Protein AF-A0A7S3D4X1-F1 (afdb_monomer)

Organism: NCBI:txid652834

Radius of gyration: 29.2 Å; Cα contacts (8 Å, |Δi|>4): 156; chains: 1; bounding box: 104×73×70 Å

Structure (mmCIF, N/CA/C/O backbone):
data_AF-A0A7S3D4X1-F1
#
_entry.id   AF-A0A7S3D4X1-F1
#
loop_
_atom_site.group_PDB
_atom_site.id
_atom_site.type_symbol
_atom_site.label_atom_id
_atom_site.label_alt_id
_atom_site.label_comp_id
_atom_site.label_asym_id
_atom_site.label_entity_id
_atom_site.label_seq_id
_atom_site.pdbx_PDB_ins_code
_atom_site.Cartn_x
_atom_site.Cartn_y
_atom_site.Cartn_z
_atom_site.occupancy
_atom_site.B_iso_or_equiv
_atom_site.auth_seq_id
_atom_site.auth_comp_id
_atom_site.auth_asym_id
_atom_site.auth_atom_id
_atom_site.pdbx_PDB_model_num
ATOM 1 N N . MET A 1 1 ? 52.107 -29.667 -17.588 1.00 44.66 1 MET A N 1
A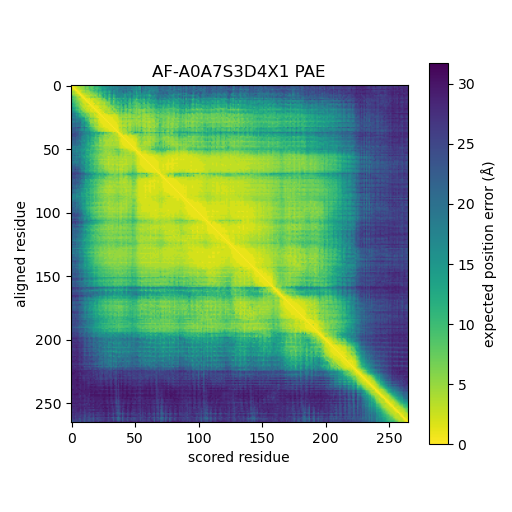TOM 2 C CA . MET A 1 1 ? 51.900 -28.621 -18.613 1.00 44.66 1 MET A CA 1
ATOM 3 C C . MET A 1 1 ? 50.813 -27.688 -18.112 1.00 44.66 1 MET A C 1
ATOM 5 O O . MET A 1 1 ? 49.699 -28.155 -17.915 1.00 44.66 1 MET A O 1
ATOM 9 N N . ALA A 1 2 ? 51.143 -26.429 -17.825 1.00 42.00 2 ALA A N 1
ATOM 10 C CA . ALA A 1 2 ? 50.158 -25.425 -17.426 1.00 42.00 2 ALA A CA 1
ATOM 11 C C . ALA A 1 2 ? 49.654 -24.692 -18.677 1.00 42.00 2 ALA A C 1
ATOM 13 O O . ALA A 1 2 ? 50.453 -24.292 -19.518 1.00 42.00 2 ALA A O 1
ATOM 14 N N . SER A 1 3 ? 48.336 -24.556 -18.810 1.00 51.41 3 SER A N 1
ATOM 15 C CA . SER A 1 3 ? 47.706 -23.788 -19.885 1.00 51.41 3 SER A CA 1
ATOM 16 C C . SER A 1 3 ? 47.700 -22.310 -19.496 1.00 51.41 3 SER A C 1
ATOM 18 O O . SER A 1 3 ? 46.958 -21.913 -18.595 1.00 51.41 3 SER A O 1
ATOM 20 N N . GLU A 1 4 ? 48.542 -21.499 -20.137 1.00 51.00 4 GLU A N 1
ATOM 21 C CA . GLU A 1 4 ? 48.568 -20.051 -19.921 1.00 51.00 4 GLU A CA 1
ATOM 22 C C . GLU A 1 4 ? 47.297 -19.406 -20.500 1.00 51.00 4 GLU A C 1
ATOM 24 O O . GLU A 1 4 ? 47.131 -19.236 -21.709 1.00 51.00 4 GLU A O 1
ATOM 29 N N . GLY A 1 5 ? 46.356 -19.067 -19.616 1.00 54.38 5 GLY A N 1
ATOM 30 C CA . GLY A 1 5 ? 45.092 -18.439 -19.989 1.00 54.38 5 GLY A CA 1
ATOM 31 C C . GLY A 1 5 ? 45.296 -17.022 -20.529 1.00 54.38 5 GLY A C 1
ATOM 32 O O . GLY A 1 5 ? 45.669 -16.120 -19.784 1.00 54.38 5 GLY A O 1
ATOM 33 N N . SER A 1 6 ? 45.003 -16.814 -21.817 1.00 49.88 6 SER A N 1
ATOM 34 C CA . SER A 1 6 ? 45.197 -15.527 -22.502 1.00 49.88 6 SER A CA 1
ATOM 35 C C . SER A 1 6 ? 44.475 -14.353 -21.798 1.00 49.88 6 SER A C 1
ATOM 37 O O . SER A 1 6 ? 43.238 -14.361 -21.723 1.00 49.88 6 SER A O 1
ATOM 39 N N . PRO A 1 7 ? 45.194 -13.302 -21.341 1.00 58.69 7 PRO A N 1
ATOM 40 C CA . PRO A 1 7 ? 44.606 -12.183 -20.589 1.00 58.69 7 PRO A CA 1
ATOM 41 C C . PRO A 1 7 ? 43.560 -11.355 -21.354 1.00 58.69 7 PRO A C 1
ATOM 43 O O . PRO A 1 7 ? 42.731 -10.670 -20.750 1.00 58.69 7 PRO A O 1
ATOM 46 N N . THR A 1 8 ? 43.572 -11.404 -22.688 1.00 55.16 8 THR A N 1
ATOM 47 C CA . THR A 1 8 ? 42.777 -10.519 -23.559 1.00 55.16 8 THR A CA 1
ATOM 48 C C . THR A 1 8 ? 41.267 -10.739 -23.447 1.00 55.16 8 THR A C 1
ATOM 50 O O . THR A 1 8 ? 40.499 -9.787 -23.600 1.00 55.16 8 THR A O 1
ATOM 53 N N . ARG A 1 9 ? 40.813 -11.951 -23.088 1.00 55.06 9 ARG A N 1
ATOM 54 C CA . ARG A 1 9 ? 39.385 -12.231 -22.832 1.00 55.06 9 ARG A CA 1
ATOM 55 C C . ARG A 1 9 ? 38.831 -11.488 -21.608 1.00 55.06 9 ARG A C 1
ATOM 57 O O . ARG A 1 9 ? 37.626 -11.255 -21.548 1.00 55.06 9 ARG A O 1
ATOM 64 N N . SER A 1 10 ? 39.684 -11.076 -20.666 1.00 62.88 10 SER A N 1
ATOM 65 C CA . SER A 1 10 ? 39.262 -10.322 -19.478 1.00 62.88 10 SER A CA 1
ATOM 66 C C . SER A 1 10 ? 38.792 -8.905 -19.837 1.00 62.88 10 SER A C 1
ATOM 68 O O . SER A 1 10 ? 37.706 -8.485 -19.429 1.00 62.88 10 SER A O 1
ATOM 70 N N . LEU A 1 11 ? 39.554 -8.195 -20.678 1.00 54.25 11 LEU A N 1
ATOM 71 C CA . LEU A 1 11 ? 39.340 -6.772 -20.981 1.00 54.25 11 LEU A CA 1
ATOM 72 C C . LEU A 1 11 ? 38.075 -6.499 -21.811 1.00 54.25 11 LEU A C 1
ATOM 74 O O . LEU A 1 11 ? 37.355 -5.540 -21.544 1.00 54.25 11 LEU A O 1
ATOM 78 N N . PHE A 1 12 ? 37.727 -7.369 -22.764 1.00 54.94 12 PHE A N 1
ATOM 79 C CA . PHE A 1 12 ? 36.456 -7.229 -23.492 1.00 54.94 12 PHE A CA 1
ATOM 80 C C . PHE A 1 12 ? 35.235 -7.368 -22.566 1.00 54.94 12 PHE A C 1
ATOM 82 O O . PHE A 1 12 ? 34.222 -6.694 -22.768 1.00 54.94 12 PHE A O 1
ATOM 89 N N . SER A 1 13 ? 35.345 -8.183 -21.508 1.00 68.00 13 SER A N 1
ATOM 90 C CA . SER A 1 13 ? 34.275 -8.348 -20.518 1.00 68.00 13 SER A CA 1
ATOM 91 C C . SER A 1 13 ? 34.085 -7.114 -19.628 1.00 68.00 13 SER A C 1
ATOM 93 O O . SER A 1 13 ? 32.958 -6.836 -19.217 1.00 68.00 13 SER A O 1
ATOM 95 N N . THR A 1 14 ? 35.148 -6.353 -19.341 1.00 66.50 14 THR A N 1
ATOM 96 C CA . THR A 1 14 ? 35.072 -5.140 -18.511 1.00 66.50 14 THR A CA 1
ATOM 97 C C . THR A 1 14 ? 34.603 -3.929 -19.312 1.00 66.50 14 THR A C 1
ATOM 99 O O . THR A 1 14 ? 33.734 -3.205 -18.829 1.00 66.50 14 THR A O 1
ATOM 102 N N . VAL A 1 15 ? 35.059 -3.756 -20.559 1.00 59.59 15 VAL A N 1
ATOM 103 C CA . VAL A 1 15 ? 34.575 -2.681 -21.449 1.00 59.59 15 VAL A CA 1
ATOM 104 C C . VAL A 1 15 ? 33.071 -2.827 -21.719 1.00 59.59 15 VAL A C 1
ATOM 106 O O . VAL A 1 15 ? 32.311 -1.890 -21.490 1.00 59.59 15 VAL A O 1
ATOM 109 N N . SER A 1 16 ? 32.603 -4.036 -22.058 1.00 69.81 16 SER A N 1
ATOM 110 C CA . SER A 1 16 ? 31.165 -4.297 -22.264 1.00 69.81 16 SER A CA 1
ATOM 111 C C . SER A 1 16 ? 30.306 -4.099 -21.005 1.00 69.81 16 SER A C 1
ATOM 113 O O . SER A 1 16 ? 29.111 -3.825 -21.115 1.00 69.81 16 SER A O 1
ATOM 115 N N . LYS A 1 17 ? 30.879 -4.236 -19.800 1.00 69.94 17 LYS A N 1
ATOM 116 C CA . LYS A 1 17 ? 30.192 -3.887 -18.544 1.00 69.94 17 LYS A CA 1
ATOM 117 C C . LYS A 1 17 ? 30.120 -2.371 -18.350 1.00 69.94 17 LYS A C 1
ATOM 119 O O . LYS A 1 17 ? 29.071 -1.874 -17.953 1.00 69.94 17 LYS A O 1
ATOM 124 N N . LEU A 1 18 ? 31.195 -1.644 -18.658 1.00 66.81 18 LEU A N 1
ATOM 125 C CA . LEU A 1 18 ? 31.269 -0.193 -18.483 1.00 66.81 18 LEU A CA 1
ATOM 126 C C . LEU A 1 18 ? 30.268 0.553 -19.378 1.00 66.81 18 LEU A C 1
ATOM 128 O O . LEU A 1 18 ? 29.581 1.454 -18.899 1.00 66.81 18 LEU A O 1
ATOM 132 N N . ASP A 1 19 ? 30.124 0.144 -20.640 1.00 75.00 19 ASP A N 1
ATOM 133 C CA . ASP A 1 19 ? 29.153 0.765 -21.550 1.00 75.00 19 ASP A CA 1
ATOM 134 C C . ASP A 1 19 ? 27.707 0.470 -21.132 1.00 75.00 19 ASP A C 1
ATOM 136 O O . ASP A 1 19 ? 26.850 1.355 -21.195 1.00 75.00 19 ASP A O 1
ATOM 140 N N . ARG A 1 20 ? 27.432 -0.730 -20.598 1.00 75.44 20 ARG A N 1
ATOM 141 C CA . ARG A 1 20 ? 26.123 -1.047 -20.002 1.00 75.44 20 ARG A CA 1
ATOM 142 C C . ARG A 1 20 ? 25.830 -0.159 -18.793 1.00 75.44 20 ARG A C 1
ATOM 144 O O . ARG A 1 20 ? 24.742 0.395 -18.729 1.00 75.44 20 ARG A O 1
ATOM 151 N N . LEU A 1 21 ? 26.794 0.034 -17.890 1.00 74.19 21 LEU A N 1
ATOM 152 C CA . LEU A 1 21 ? 26.633 0.891 -16.707 1.00 74.19 21 LEU A CA 1
ATOM 153 C C . LEU A 1 21 ? 26.340 2.352 -17.081 1.00 74.19 21 LEU A C 1
ATOM 155 O O . LEU A 1 21 ? 25.343 2.899 -16.616 1.00 74.19 21 LEU A O 1
ATOM 159 N N . LYS A 1 22 ? 27.131 2.950 -17.983 1.00 79.44 22 LYS A N 1
ATOM 160 C CA . LYS A 1 22 ? 26.886 4.314 -18.495 1.00 79.44 22 LYS A CA 1
ATOM 161 C C . LYS A 1 22 ? 25.506 4.454 -19.143 1.00 79.44 22 LYS A C 1
ATOM 163 O O . LYS A 1 22 ? 24.852 5.486 -18.998 1.00 79.44 22 LYS A O 1
ATOM 168 N N . THR A 1 23 ? 25.056 3.417 -19.850 1.00 78.00 23 THR A N 1
ATOM 169 C CA . THR A 1 23 ? 23.721 3.393 -20.463 1.00 78.00 23 THR A CA 1
ATOM 170 C C . THR A 1 23 ? 22.623 3.358 -19.395 1.00 78.00 23 THR A C 1
ATOM 172 O O . THR A 1 23 ? 21.694 4.160 -19.459 1.00 78.00 23 THR A O 1
ATOM 175 N N . THR A 1 24 ? 22.755 2.501 -18.375 1.00 75.06 24 THR A N 1
ATOM 176 C CA . THR A 1 24 ? 21.808 2.412 -17.249 1.00 75.06 24 THR A CA 1
ATOM 177 C C . THR A 1 24 ? 21.728 3.720 -16.463 1.00 75.06 24 THR A C 1
ATOM 179 O O . THR A 1 24 ? 20.635 4.174 -16.142 1.00 75.06 24 THR A O 1
ATOM 182 N N . GLU A 1 25 ? 22.864 4.362 -16.184 1.00 80.00 25 GLU A N 1
ATOM 183 C CA . GLU A 1 25 ? 22.919 5.627 -15.446 1.00 80.00 25 GLU A CA 1
ATOM 184 C C . GLU A 1 25 ? 22.245 6.770 -16.218 1.00 80.00 25 GLU A C 1
ATOM 186 O O . GLU A 1 25 ? 21.385 7.464 -15.671 1.00 80.00 25 GLU A O 1
ATOM 191 N N . LYS A 1 26 ? 22.543 6.903 -17.520 1.00 79.81 26 LYS A N 1
ATOM 192 C CA . LYS A 1 26 ? 21.871 7.869 -18.402 1.00 79.81 26 LYS A CA 1
ATOM 193 C C . LYS A 1 26 ? 20.356 7.647 -18.446 1.00 79.81 26 LYS A C 1
ATOM 195 O O . LYS A 1 26 ? 19.603 8.615 -18.488 1.00 79.81 26 LYS A O 1
ATOM 200 N N . VAL A 1 27 ? 19.904 6.395 -18.421 1.00 73.62 27 VAL A N 1
ATOM 201 C CA . VAL A 1 27 ? 18.473 6.061 -18.442 1.00 73.62 27 VAL A CA 1
ATOM 202 C C . VAL A 1 27 ? 17.808 6.305 -17.096 1.00 73.62 27 VAL A C 1
ATOM 204 O O . VAL A 1 27 ? 16.734 6.892 -17.082 1.00 73.62 27 VAL A O 1
ATOM 207 N N . ASN A 1 28 ? 18.449 5.992 -15.970 1.00 74.50 28 ASN A N 1
ATOM 208 C CA . ASN A 1 28 ? 17.951 6.395 -14.653 1.00 74.50 28 ASN A CA 1
ATOM 209 C C . ASN A 1 28 ? 17.806 7.927 -14.548 1.00 74.50 28 ASN A C 1
ATOM 211 O O . ASN A 1 28 ? 16.821 8.411 -13.998 1.00 74.50 28 ASN A O 1
ATOM 215 N N . GLU A 1 29 ? 18.728 8.695 -15.131 1.00 81.31 29 GLU A N 1
ATOM 216 C CA . GLU A 1 29 ? 18.650 10.160 -15.188 1.00 81.31 29 GLU A CA 1
ATOM 217 C C . GLU A 1 29 ? 17.537 10.676 -16.124 1.00 81.31 29 GLU A C 1
ATOM 219 O O . GLU A 1 29 ? 16.791 11.585 -15.756 1.00 81.31 29 GLU A O 1
ATOM 224 N N . THR A 1 30 ? 17.360 10.079 -17.307 1.00 78.19 30 THR A N 1
ATOM 225 C CA . THR A 1 30 ? 16.211 10.370 -18.185 1.00 78.19 30 THR A CA 1
ATOM 226 C C . THR A 1 30 ? 14.886 10.046 -17.488 1.00 78.19 30 THR A C 1
ATOM 228 O O . THR A 1 30 ? 13.958 10.854 -17.520 1.00 78.19 30 THR A O 1
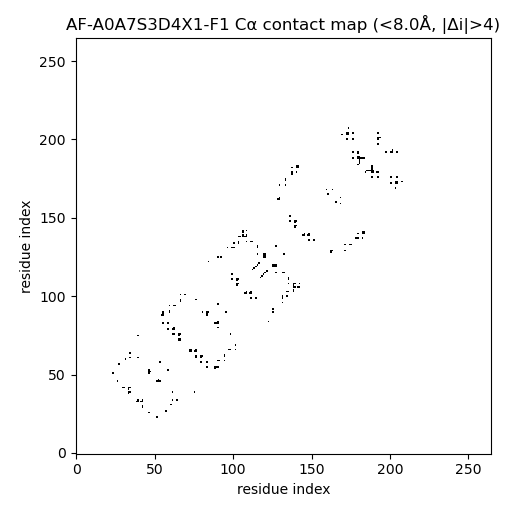ATOM 231 N N . LEU A 1 31 ? 14.805 8.910 -16.789 1.00 74.94 31 LEU A N 1
ATOM 232 C CA . LEU A 1 31 ? 13.619 8.504 -16.040 1.00 74.94 31 LEU A CA 1
ATOM 233 C C . LEU A 1 31 ? 13.313 9.468 -14.886 1.00 74.94 31 LEU A C 1
ATOM 235 O O . LEU A 1 31 ? 12.149 9.820 -14.729 1.00 74.94 31 LEU A O 1
ATOM 239 N N . ARG A 1 32 ? 14.312 9.984 -14.148 1.00 75.62 32 ARG A N 1
ATOM 240 C CA . ARG A 1 32 ? 14.100 11.062 -13.152 1.00 75.62 32 ARG A CA 1
ATOM 241 C C . ARG A 1 32 ? 13.447 12.301 -13.776 1.00 75.62 32 ARG A C 1
ATOM 243 O O . ARG A 1 32 ? 12.433 12.769 -13.273 1.00 75.62 32 ARG A O 1
ATOM 250 N N . LYS A 1 33 ? 13.952 12.778 -14.917 1.00 80.62 33 LYS A N 1
ATOM 251 C CA . LYS A 1 33 ? 13.397 13.957 -15.619 1.00 80.62 33 LYS A CA 1
ATOM 252 C C . LYS A 1 33 ? 11.987 13.716 -16.172 1.00 80.62 33 LYS A C 1
ATOM 254 O O . LYS A 1 33 ? 11.142 14.613 -16.191 1.00 80.62 33 LYS A O 1
ATOM 259 N N . MET A 1 34 ? 11.690 12.491 -16.601 1.00 75.19 34 MET A N 1
ATOM 260 C CA . MET A 1 34 ? 10.342 12.102 -17.047 1.00 75.19 34 MET A CA 1
ATOM 261 C C . MET A 1 34 ? 9.351 11.936 -15.891 1.00 75.19 34 MET A C 1
ATOM 263 O O . MET A 1 34 ? 8.154 12.189 -16.042 1.00 75.19 34 MET A O 1
ATOM 267 N N . VAL A 1 35 ? 9.860 11.530 -14.731 1.00 74.44 35 VAL A N 1
ATOM 268 C CA . VAL A 1 35 ? 9.139 11.489 -13.462 1.00 74.44 35 VAL A CA 1
ATOM 269 C C . VAL A 1 35 ? 8.782 12.903 -12.994 1.00 74.44 35 VAL A C 1
ATOM 271 O O . VAL A 1 35 ? 7.616 13.158 -12.701 1.00 74.44 35 VAL A O 1
ATOM 274 N N . GLU A 1 36 ? 9.736 13.839 -13.013 1.00 75.19 36 GLU A N 1
ATOM 275 C CA . GLU A 1 36 ? 9.512 15.263 -12.704 1.00 75.19 36 GLU A CA 1
ATOM 276 C C . GLU A 1 36 ? 8.451 15.888 -13.625 1.00 75.19 36 GLU A C 1
ATOM 278 O O . GLU A 1 36 ? 7.553 16.593 -13.168 1.00 75.19 36 GLU A O 1
ATOM 283 N N . THR A 1 37 ? 8.478 15.555 -14.919 1.00 77.75 37 THR A N 1
ATOM 284 C CA . THR A 1 37 ? 7.465 15.988 -15.902 1.00 77.75 37 THR A CA 1
ATOM 285 C C . THR A 1 37 ? 6.165 15.167 -15.869 1.00 77.75 37 THR A C 1
ATOM 287 O O . THR A 1 37 ? 5.298 15.330 -16.728 1.00 77.75 37 THR A O 1
ATOM 290 N N . SER A 1 38 ? 5.976 14.306 -14.859 1.00 69.44 38 SER A N 1
ATOM 291 C CA . SER A 1 38 ? 4.756 13.520 -14.612 1.00 69.44 38 SER A CA 1
ATOM 292 C C . SER A 1 38 ? 4.319 12.572 -15.744 1.00 69.44 38 SER A C 1
ATOM 294 O O . SER A 1 38 ? 3.184 12.070 -15.725 1.00 69.44 38 SER A O 1
ATOM 296 N N . ASN A 1 39 ? 5.199 12.264 -16.703 1.00 79.00 39 ASN A N 1
ATOM 297 C CA . ASN A 1 39 ? 4.885 11.491 -17.909 1.00 79.00 39 ASN A CA 1
ATOM 298 C C . ASN A 1 39 ? 5.372 10.028 -17.830 1.00 79.00 39 ASN A C 1
ATOM 300 O O . ASN A 1 39 ? 6.056 9.510 -18.714 1.00 79.00 39 ASN A O 1
ATOM 304 N N . PHE A 1 40 ? 4.995 9.353 -16.740 1.00 74.12 40 PHE A N 1
ATOM 305 C CA . PHE A 1 40 ? 5.393 7.979 -16.400 1.00 74.12 40 PHE A CA 1
ATOM 306 C C . PHE A 1 40 ? 5.160 6.952 -17.526 1.00 74.12 40 PHE A C 1
ATOM 308 O O . PHE A 1 40 ? 6.016 6.107 -17.773 1.00 74.12 40 PHE A O 1
ATOM 315 N N . GLU A 1 41 ? 4.037 7.033 -18.247 1.00 75.06 41 GLU A N 1
ATOM 316 C CA . GLU A 1 41 ? 3.734 6.117 -19.361 1.00 75.06 41 GLU A CA 1
ATOM 317 C C . GLU A 1 41 ? 4.659 6.320 -20.568 1.00 75.06 41 GLU A C 1
ATOM 319 O O . GLU A 1 41 ? 4.949 5.371 -21.297 1.00 75.06 41 GLU A O 1
ATOM 324 N N . SER A 1 42 ? 5.144 7.540 -20.813 1.00 78.44 42 SER A N 1
ATOM 325 C CA . SER A 1 42 ? 6.193 7.756 -21.816 1.00 78.44 42 SER A CA 1
ATOM 326 C C . SER A 1 42 ? 7.555 7.295 -21.307 1.00 78.44 42 SER A C 1
ATOM 328 O O . SER A 1 42 ? 8.282 6.676 -22.072 1.00 78.44 42 SER A O 1
ATOM 330 N N . ALA A 1 43 ? 7.857 7.476 -20.019 1.00 76.00 43 ALA A N 1
ATOM 331 C CA . ALA A 1 43 ? 9.091 6.991 -19.393 1.00 76.00 43 ALA A CA 1
ATOM 332 C C . ALA A 1 43 ? 9.260 5.465 -19.533 1.00 76.00 43 ALA A C 1
ATOM 334 O O . ALA A 1 43 ? 10.290 4.965 -19.983 1.00 76.00 43 ALA A O 1
ATOM 335 N N . ILE A 1 44 ? 8.193 4.723 -19.226 1.00 75.81 44 ILE A N 1
ATOM 336 C CA . ILE A 1 44 ? 8.107 3.267 -19.389 1.00 75.81 44 ILE A CA 1
ATOM 337 C C . ILE A 1 44 ? 8.230 2.861 -2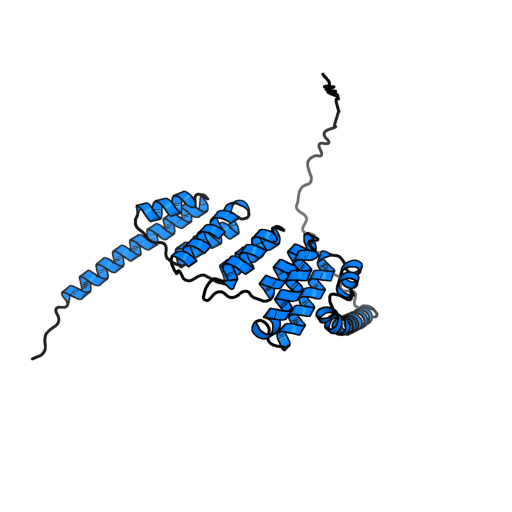0.866 1.00 75.81 44 ILE A C 1
ATOM 339 O O . ILE A 1 44 ? 8.948 1.913 -21.189 1.00 75.81 44 ILE A O 1
ATOM 343 N N . ARG A 1 45 ? 7.537 3.562 -21.775 1.00 79.38 45 ARG A N 1
ATOM 344 C CA . ARG A 1 45 ? 7.600 3.270 -23.217 1.00 79.38 45 ARG A CA 1
ATOM 345 C C . ARG A 1 45 ? 8.978 3.558 -23.806 1.00 79.38 45 ARG A C 1
ATOM 347 O O . ARG A 1 45 ? 9.442 2.777 -24.628 1.00 79.38 45 ARG A O 1
ATOM 354 N N . GLU A 1 46 ? 9.654 4.613 -23.369 1.00 76.56 46 GLU A N 1
ATOM 355 C CA . GLU A 1 46 ? 10.994 4.953 -23.844 1.00 76.56 46 GLU A CA 1
ATOM 356 C C . GLU A 1 46 ? 12.048 3.961 -23.334 1.00 76.56 46 GLU A C 1
ATOM 358 O O . GLU A 1 46 ? 12.857 3.483 -24.129 1.00 76.56 46 GLU A O 1
ATOM 363 N N . ALA A 1 47 ? 11.970 3.528 -22.069 1.00 74.50 47 ALA A N 1
ATOM 364 C CA . ALA A 1 47 ? 12.797 2.428 -21.561 1.00 74.50 47 ALA A CA 1
ATOM 365 C C . ALA A 1 47 ? 12.607 1.133 -22.382 1.00 74.50 47 ALA A C 1
ATOM 367 O O . ALA A 1 47 ? 13.585 0.473 -22.747 1.00 74.50 47 ALA A O 1
ATOM 368 N N . ALA A 1 48 ? 11.361 0.812 -22.758 1.00 78.69 48 ALA A N 1
ATOM 369 C CA . ALA A 1 48 ? 11.054 -0.323 -23.629 1.00 78.69 48 ALA A CA 1
ATOM 370 C C . ALA A 1 48 ? 11.616 -0.155 -25.058 1.00 78.69 48 ALA A C 1
ATOM 372 O O . ALA A 1 48 ? 12.179 -1.106 -25.602 1.00 78.69 48 ALA A O 1
ATOM 373 N N . ILE A 1 49 ? 11.535 1.045 -25.650 1.00 77.00 49 ILE A N 1
ATOM 374 C CA . ILE A 1 49 ? 12.141 1.371 -26.959 1.00 77.00 49 ILE A CA 1
ATOM 375 C C . ILE A 1 49 ? 13.666 1.205 -26.910 1.00 77.00 49 ILE A C 1
ATOM 377 O O . ILE A 1 49 ? 14.251 0.609 -27.815 1.00 77.00 49 ILE A O 1
ATOM 381 N N . MET A 1 50 ? 14.308 1.652 -25.828 1.00 73.00 50 MET A N 1
ATOM 382 C CA . MET A 1 50 ? 15.747 1.479 -25.597 1.00 73.00 50 MET A CA 1
ATOM 383 C C . MET A 1 50 ? 16.148 0.026 -25.274 1.00 73.00 50 MET A C 1
ATOM 385 O O . MET A 1 50 ? 17.338 -0.260 -25.152 1.00 73.00 50 MET A O 1
ATOM 389 N N . ARG A 1 51 ? 15.183 -0.903 -25.166 1.00 78.25 51 ARG A N 1
ATOM 390 C CA . ARG A 1 51 ? 15.368 -2.309 -24.752 1.00 78.25 51 ARG A CA 1
ATOM 391 C C . ARG A 1 51 ? 16.031 -2.462 -23.379 1.00 78.25 51 ARG A C 1
ATOM 393 O O . ARG A 1 51 ? 16.730 -3.443 -23.127 1.00 78.25 51 ARG A O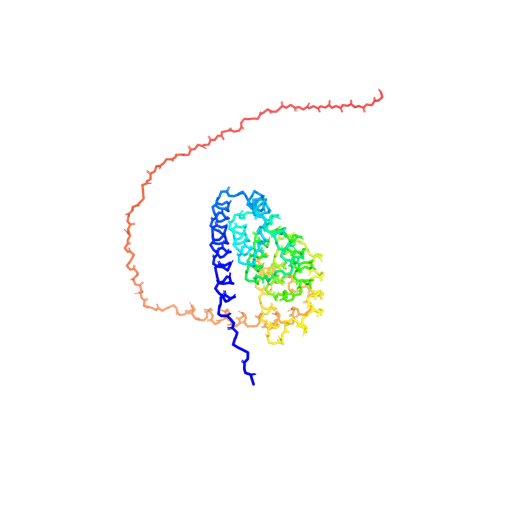 1
ATOM 400 N N . ILE A 1 52 ? 15.807 -1.499 -22.490 1.00 76.69 52 ILE A N 1
ATOM 401 C CA . ILE A 1 52 ? 16.343 -1.512 -21.131 1.00 76.69 52 ILE A CA 1
ATOM 402 C C . ILE A 1 52 ? 15.245 -2.007 -20.206 1.00 76.69 52 ILE A C 1
ATOM 404 O O . ILE A 1 52 ? 14.250 -1.324 -19.977 1.00 76.69 52 ILE A O 1
ATOM 408 N N . THR A 1 53 ? 15.426 -3.213 -19.674 1.00 80.62 53 THR A N 1
ATOM 409 C CA . THR A 1 53 ? 14.532 -3.750 -18.650 1.00 80.62 53 THR A CA 1
ATOM 410 C C . THR A 1 53 ? 14.774 -2.998 -17.337 1.00 80.62 53 THR A C 1
ATOM 412 O O . THR A 1 53 ? 15.908 -3.037 -16.848 1.00 80.62 53 THR A O 1
ATOM 415 N N . PRO A 1 54 ? 13.762 -2.341 -16.739 1.00 82.81 54 PRO A N 1
ATOM 416 C CA . PRO A 1 54 ? 13.917 -1.664 -15.453 1.00 82.81 54 PRO A CA 1
ATOM 417 C C . PRO A 1 54 ? 14.427 -2.618 -14.365 1.00 82.81 54 PRO A C 1
ATOM 419 O O . PRO A 1 54 ? 14.034 -3.789 -14.322 1.00 82.81 54 PRO A O 1
ATOM 422 N N . ASN A 1 55 ? 15.310 -2.130 -13.489 1.00 86.38 55 ASN A N 1
ATOM 423 C CA . ASN A 1 55 ? 15.753 -2.865 -12.301 1.00 86.38 55 ASN A CA 1
ATOM 424 C C . ASN A 1 55 ? 14.896 -2.474 -11.073 1.00 86.38 55 ASN A C 1
ATOM 426 O O . ASN A 1 55 ? 13.987 -1.648 -11.180 1.00 86.38 55 ASN A O 1
ATOM 430 N N . GLY A 1 56 ? 15.171 -3.073 -9.908 1.00 88.88 56 GLY A N 1
ATOM 431 C CA . GLY A 1 56 ? 14.455 -2.747 -8.665 1.00 88.88 56 GLY A CA 1
ATOM 432 C C . GLY A 1 56 ? 14.556 -1.264 -8.289 1.00 88.88 56 GLY A C 1
ATOM 433 O O . GLY A 1 56 ? 13.541 -0.640 -8.004 1.00 88.88 56 GLY A O 1
ATOM 434 N N . GLU A 1 57 ? 15.748 -0.667 -8.398 1.00 88.44 57 GLU A N 1
ATOM 435 C CA . GLU A 1 57 ? 15.988 0.757 -8.105 1.00 88.44 57 GLU A CA 1
ATOM 436 C C . GLU A 1 57 ? 15.169 1.686 -9.017 1.00 88.44 57 GLU A C 1
ATOM 438 O O . GLU A 1 57 ? 14.601 2.677 -8.557 1.00 88.44 57 GLU A O 1
ATOM 443 N N . THR A 1 58 ? 15.072 1.363 -10.312 1.00 86.31 58 THR A N 1
ATOM 444 C CA . THR A 1 58 ? 14.248 2.098 -11.275 1.00 86.31 58 THR A CA 1
ATOM 445 C C . THR A 1 58 ? 12.776 2.062 -10.864 1.00 86.31 58 THR A C 1
ATOM 447 O O . THR A 1 58 ? 12.114 3.102 -10.844 1.00 86.31 58 THR A O 1
ATOM 450 N N . TYR A 1 59 ? 12.260 0.882 -10.511 1.00 90.56 59 TYR A N 1
ATOM 451 C CA . TYR A 1 59 ? 10.884 0.725 -10.043 1.00 90.56 59 TYR A CA 1
ATOM 452 C C . TYR A 1 59 ? 10.629 1.473 -8.724 1.00 90.56 59 TYR A C 1
ATOM 454 O O . TYR A 1 59 ? 9.618 2.165 -8.609 1.00 90.56 59 TYR A O 1
ATOM 462 N N . ASP A 1 60 ? 11.561 1.418 -7.772 1.00 91.25 60 ASP A N 1
ATOM 463 C CA . ASP A 1 60 ? 11.501 2.142 -6.498 1.00 91.25 60 ASP A CA 1
ATOM 464 C C . ASP A 1 60 ? 11.448 3.665 -6.677 1.00 91.25 60 ASP A C 1
ATOM 466 O O . ASP A 1 60 ? 10.677 4.346 -5.995 1.00 91.25 60 ASP A O 1
ATOM 470 N N . LEU A 1 61 ? 12.238 4.214 -7.607 1.00 88.25 61 LEU A N 1
ATOM 471 C CA . LEU A 1 61 ? 12.212 5.639 -7.951 1.00 88.25 61 LEU A CA 1
ATOM 472 C C . LEU A 1 61 ? 10.867 6.044 -8.572 1.00 88.25 61 LEU A C 1
ATOM 474 O O . LEU A 1 61 ? 10.285 7.056 -8.172 1.00 88.25 61 LEU A O 1
ATOM 478 N N . LEU A 1 62 ? 10.344 5.239 -9.505 1.00 88.88 62 LEU A N 1
ATOM 479 C CA . LEU A 1 62 ? 9.035 5.470 -10.128 1.00 88.88 62 LEU A CA 1
ATOM 480 C C . LEU A 1 62 ? 7.901 5.400 -9.091 1.00 88.88 62 LEU A C 1
ATOM 482 O O . LEU A 1 62 ? 7.015 6.257 -9.091 1.00 88.88 62 LEU A O 1
ATOM 486 N N . LEU A 1 63 ? 7.944 4.425 -8.177 1.00 91.88 63 LEU A N 1
ATOM 487 C CA . LEU A 1 63 ? 6.975 4.276 -7.091 1.00 91.88 63 LEU A CA 1
ATOM 488 C C . LEU A 1 63 ? 7.032 5.433 -6.101 1.00 91.88 63 LEU A C 1
ATOM 490 O O . LEU A 1 63 ? 5.985 6.007 -5.799 1.00 91.88 63 LEU A O 1
ATOM 494 N N . LYS A 1 64 ? 8.230 5.816 -5.636 1.00 91.50 64 LYS A N 1
ATOM 495 C CA . LYS A 1 64 ? 8.425 6.973 -4.752 1.00 91.50 64 LYS A CA 1
ATOM 496 C C . LYS A 1 64 ? 7.744 8.212 -5.336 1.00 91.50 64 LYS A C 1
ATOM 498 O O . LYS A 1 64 ? 6.951 8.854 -4.654 1.00 91.50 64 LYS A O 1
ATOM 503 N N . ALA A 1 65 ? 7.983 8.507 -6.609 1.00 88.62 65 ALA A N 1
ATOM 504 C CA . ALA A 1 65 ? 7.400 9.688 -7.224 1.00 88.62 65 ALA A CA 1
ATOM 505 C C . ALA A 1 65 ? 5.890 9.573 -7.490 1.00 88.62 65 ALA A C 1
ATOM 507 O O . ALA A 1 65 ? 5.192 10.585 -7.452 1.00 88.62 65 ALA A O 1
ATOM 508 N N . CYS A 1 66 ? 5.346 8.368 -7.699 1.00 88.88 66 CYS A N 1
ATOM 509 C CA . CYS A 1 66 ? 3.892 8.172 -7.726 1.00 88.88 66 CYS A CA 1
ATOM 510 C C . CYS A 1 66 ? 3.247 8.380 -6.338 1.00 88.88 66 CYS A C 1
ATOM 512 O O . CYS A 1 66 ? 2.129 8.888 -6.265 1.00 88.88 66 CYS A O 1
ATOM 514 N N . ILE A 1 67 ? 3.948 8.020 -5.253 1.00 90.38 67 ILE A N 1
ATOM 515 C CA . ILE A 1 67 ? 3.548 8.262 -3.850 1.00 90.38 67 ILE A CA 1
ATOM 516 C C . ILE A 1 67 ? 3.609 9.761 -3.503 1.00 90.38 67 ILE A C 1
ATOM 518 O O . ILE A 1 67 ? 2.775 10.252 -2.740 1.00 90.38 67 ILE A O 1
ATOM 522 N N . GLU A 1 68 ? 4.575 10.493 -4.062 1.00 88.81 68 GLU A N 1
ATOM 523 C CA . GLU A 1 68 ? 4.707 11.951 -3.915 1.00 88.81 68 GLU A CA 1
ATOM 524 C C . GLU A 1 68 ? 3.681 12.709 -4.783 1.00 88.81 68 GLU A C 1
ATOM 526 O O . GLU A 1 68 ? 3.076 13.668 -4.314 1.00 88.81 68 GLU A O 1
ATOM 531 N N . SER A 1 69 ? 3.380 12.217 -5.992 1.00 86.56 69 SER A N 1
ATOM 532 C CA . SER A 1 69 ? 2.373 12.761 -6.935 1.00 86.56 69 SER A CA 1
ATOM 533 C C . SER A 1 69 ? 0.936 12.274 -6.661 1.00 86.56 69 SER A C 1
ATOM 535 O O . SER A 1 69 ? 0.097 12.150 -7.562 1.00 86.56 69 SER A O 1
ATOM 537 N N . PHE A 1 70 ? 0.659 11.912 -5.415 1.00 82.06 70 PHE A N 1
ATOM 538 C CA . PHE A 1 70 ? -0.595 11.319 -4.971 1.00 82.06 70 PHE A CA 1
ATOM 539 C C . PHE A 1 70 ? -1.660 12.408 -4.696 1.00 82.06 70 PHE A C 1
ATOM 541 O O . PHE A 1 70 ? -1.304 13.458 -4.163 1.00 82.06 70 PHE A O 1
ATOM 548 N N . PRO A 1 71 ? -2.959 12.201 -5.013 1.00 85.94 71 PRO A N 1
ATOM 549 C CA . PRO A 1 71 ? -3.602 10.951 -5.446 1.00 85.94 71 PRO A CA 1
ATOM 550 C C . PRO A 1 71 ? -3.556 10.678 -6.959 1.00 85.94 71 PRO A C 1
ATOM 552 O O . PRO A 1 71 ? -3.854 9.562 -7.383 1.00 85.94 71 PRO A O 1
ATOM 555 N N . ALA A 1 72 ? -3.159 11.652 -7.784 1.00 84.00 72 ALA A N 1
ATOM 556 C CA . ALA A 1 72 ? -3.297 11.597 -9.245 1.00 84.00 72 ALA A CA 1
ATOM 557 C C . ALA A 1 72 ? -2.584 10.407 -9.926 1.00 84.00 72 ALA A C 1
ATOM 559 O O . ALA A 1 72 ? -2.974 9.999 -11.020 1.00 84.00 72 ALA A O 1
ATOM 560 N N . LYS A 1 73 ? -1.544 9.839 -9.300 1.00 85.94 73 LYS A N 1
ATOM 561 C CA . LYS A 1 73 ? -0.753 8.714 -9.839 1.00 85.94 73 LYS A CA 1
ATOM 562 C C . LYS A 1 73 ? -0.994 7.368 -9.137 1.00 85.94 73 LYS A C 1
ATOM 564 O O . LYS A 1 73 ? -0.248 6.419 -9.364 1.00 85.94 73 LYS A O 1
ATOM 569 N N . LEU A 1 74 ? -2.055 7.236 -8.338 1.00 85.31 74 LEU A N 1
ATOM 570 C CA . LEU A 1 74 ? -2.331 6.025 -7.552 1.00 85.31 74 LEU A CA 1
ATOM 571 C C . LEU A 1 74 ? -2.500 4.748 -8.399 1.00 85.31 74 LEU A C 1
ATOM 573 O O . LEU A 1 74 ? -1.916 3.710 -8.087 1.00 85.31 74 LEU A O 1
ATOM 577 N N . ALA A 1 75 ? -3.241 4.829 -9.508 1.00 86.12 75 ALA A N 1
ATOM 578 C CA . ALA A 1 75 ? -3.406 3.704 -10.434 1.00 86.12 75 ALA A CA 1
ATOM 579 C C . ALA A 1 75 ? -2.081 3.298 -11.113 1.00 86.12 75 ALA A C 1
ATOM 581 O O . ALA A 1 75 ? -1.847 2.116 -11.361 1.00 86.12 75 ALA A O 1
ATOM 582 N N . VAL A 1 76 ? -1.189 4.266 -11.360 1.00 87.88 76 VAL A N 1
ATOM 583 C CA . VAL A 1 76 ? 0.152 4.018 -11.914 1.00 87.88 76 VAL A CA 1
ATOM 584 C C . VAL A 1 76 ? 1.016 3.287 -10.886 1.00 87.88 76 VAL A C 1
ATOM 586 O O . VAL A 1 76 ? 1.626 2.278 -11.228 1.00 87.88 76 VAL A O 1
ATOM 589 N N . ALA A 1 77 ? 0.999 3.713 -9.617 1.00 90.75 77 ALA A N 1
ATOM 590 C CA . ALA A 1 77 ? 1.714 3.034 -8.533 1.00 90.75 77 ALA A CA 1
ATOM 591 C C . ALA A 1 77 ? 1.280 1.565 -8.369 1.00 90.75 77 ALA A C 1
ATOM 593 O O . ALA A 1 77 ? 2.119 0.675 -8.243 1.00 90.75 77 ALA A O 1
ATOM 594 N N . TRP A 1 78 ? -0.028 1.296 -8.433 1.00 89.56 78 TRP A N 1
ATOM 595 C CA . TRP A 1 78 ? -0.568 -0.067 -8.387 1.00 89.56 78 TRP A CA 1
ATOM 596 C C . TRP A 1 78 ? -0.097 -0.930 -9.568 1.00 89.56 78 TRP A C 1
ATOM 598 O O . TRP A 1 78 ? 0.335 -2.067 -9.378 1.00 89.56 78 TRP A O 1
ATOM 608 N N . ASN A 1 79 ? -0.123 -0.385 -10.788 1.00 89.31 79 ASN A N 1
ATOM 609 C CA . ASN A 1 79 ? 0.340 -1.096 -11.982 1.00 89.31 79 ASN A CA 1
ATOM 610 C C . ASN A 1 79 ? 1.862 -1.339 -11.973 1.00 89.31 79 ASN A C 1
ATOM 612 O O . ASN A 1 79 ? 2.307 -2.391 -12.433 1.00 89.31 79 ASN A O 1
ATOM 616 N N . LEU A 1 80 ? 2.652 -0.409 -11.422 1.00 91.06 80 LEU A N 1
ATOM 617 C CA . LEU A 1 80 ? 4.091 -0.587 -11.202 1.00 91.06 80 LEU A CA 1
ATOM 618 C C . LEU A 1 80 ? 4.367 -1.735 -10.221 1.00 91.06 80 LEU A C 1
ATOM 620 O O . LEU A 1 80 ? 5.139 -2.628 -10.555 1.00 91.06 80 LEU A O 1
ATOM 624 N N . LEU A 1 81 ? 3.690 -1.771 -9.066 1.00 92.38 81 LEU A N 1
ATOM 625 C CA . LEU A 1 81 ? 3.840 -2.867 -8.099 1.00 92.38 81 LEU A CA 1
ATOM 626 C C . LEU A 1 81 ? 3.467 -4.231 -8.690 1.00 92.38 81 LEU A C 1
ATOM 628 O O . LEU A 1 81 ? 4.196 -5.201 -8.492 1.00 92.38 81 LEU A O 1
ATOM 632 N N . ARG A 1 82 ? 2.371 -4.315 -9.457 1.00 91.31 82 ARG A N 1
ATOM 633 C CA . ARG A 1 82 ? 2.009 -5.556 -10.163 1.00 91.31 82 ARG A CA 1
ATOM 634 C C . ARG A 1 82 ? 3.111 -6.006 -11.120 1.00 91.31 82 ARG A C 1
ATOM 636 O O . ARG A 1 82 ? 3.516 -7.160 -11.063 1.00 91.31 82 ARG A O 1
ATOM 643 N N . ARG A 1 83 ? 3.658 -5.087 -11.923 1.00 90.56 83 ARG A N 1
ATOM 644 C CA . ARG A 1 83 ? 4.778 -5.386 -12.828 1.00 90.56 83 ARG A CA 1
ATOM 645 C C . ARG A 1 83 ? 6.036 -5.850 -12.102 1.00 90.56 83 ARG A C 1
ATOM 647 O O . ARG A 1 83 ? 6.687 -6.763 -12.592 1.00 90.56 83 ARG A O 1
ATOM 654 N N . MET A 1 84 ? 6.359 -5.282 -10.939 1.00 92.19 84 MET A N 1
ATOM 655 C CA . MET A 1 84 ? 7.476 -5.769 -10.122 1.00 92.19 84 MET A CA 1
ATOM 656 C C . MET A 1 84 ? 7.279 -7.231 -9.708 1.00 92.19 84 MET A C 1
ATOM 658 O O . MET A 1 84 ? 8.219 -8.012 -9.822 1.00 92.19 84 MET A O 1
ATOM 662 N N . VAL A 1 85 ? 6.068 -7.615 -9.286 1.00 91.31 85 VAL A N 1
ATOM 663 C CA . VAL A 1 85 ? 5.738 -9.014 -8.954 1.00 91.31 85 VAL A CA 1
ATOM 664 C C . VAL A 1 85 ? 5.834 -9.910 -10.191 1.00 91.31 85 VAL A C 1
ATOM 666 O O . VAL A 1 85 ? 6.512 -10.938 -10.144 1.00 91.31 85 VAL A O 1
ATOM 669 N N . ASP A 1 86 ? 5.219 -9.504 -11.306 1.00 91.06 86 ASP A N 1
ATOM 670 C CA . ASP A 1 86 ? 5.205 -10.264 -12.564 1.00 91.06 86 ASP A CA 1
ATOM 671 C C . ASP A 1 86 ? 6.635 -10.491 -13.113 1.00 91.06 86 ASP A C 1
ATOM 673 O O . ASP A 1 86 ? 6.974 -11.586 -13.565 1.00 91.06 86 ASP A O 1
ATOM 677 N N . GLU A 1 87 ? 7.510 -9.483 -13.013 1.00 90.69 87 GLU A N 1
ATOM 678 C CA . GLU A 1 87 ? 8.931 -9.545 -13.392 1.00 90.69 87 GLU A CA 1
ATOM 679 C C . GLU A 1 87 ? 9.854 -10.145 -12.310 1.00 90.69 87 GLU A C 1
ATOM 681 O O . GLU A 1 87 ? 11.069 -10.225 -12.515 1.00 90.69 87 GLU A O 1
ATOM 686 N N . ARG A 1 88 ? 9.311 -10.564 -11.156 1.00 92.31 88 ARG A N 1
ATOM 687 C CA . ARG A 1 88 ? 10.064 -11.068 -9.989 1.00 92.31 88 ARG A CA 1
ATOM 688 C C . ARG A 1 88 ? 11.179 -10.120 -9.525 1.00 92.31 88 ARG A C 1
ATOM 690 O O . ARG A 1 88 ? 12.289 -10.549 -9.204 1.00 92.31 88 ARG A O 1
ATOM 697 N N . ARG A 1 89 ? 10.898 -8.817 -9.520 1.00 92.56 89 ARG A N 1
ATOM 698 C CA . ARG A 1 89 ? 11.784 -7.795 -8.953 1.00 92.56 89 ARG A CA 1
ATOM 699 C C . ARG A 1 89 ? 11.674 -7.794 -7.435 1.00 92.56 89 ARG A C 1
ATOM 701 O O . ARG A 1 89 ? 10.622 -8.094 -6.880 1.00 92.56 89 ARG A O 1
ATOM 708 N N . GLU A 1 90 ? 12.770 -7.439 -6.777 1.00 91.12 90 GLU A N 1
ATOM 709 C CA . GLU A 1 90 ? 12.760 -7.159 -5.345 1.00 91.12 90 GLU A CA 1
ATOM 710 C C . GLU A 1 90 ? 11.875 -5.938 -5.071 1.00 91.12 90 GLU A C 1
ATOM 712 O O . GLU A 1 90 ? 11.930 -4.951 -5.807 1.00 91.12 90 GLU A O 1
ATOM 717 N N . ILE A 1 91 ? 11.027 -6.033 -4.046 1.00 92.75 91 ILE A N 1
ATOM 718 C CA . ILE A 1 91 ? 10.022 -5.023 -3.710 1.00 92.75 91 ILE A CA 1
ATOM 719 C C . ILE A 1 91 ? 10.409 -4.374 -2.389 1.00 92.75 91 ILE A C 1
ATOM 721 O O . ILE A 1 91 ? 10.479 -5.035 -1.353 1.00 92.75 91 ILE A O 1
ATOM 725 N N . ASN A 1 92 ? 10.606 -3.059 -2.415 1.00 93.38 92 ASN A N 1
ATOM 726 C CA . ASN A 1 92 ? 10.927 -2.291 -1.226 1.00 93.38 92 ASN A CA 1
ATOM 727 C C . ASN A 1 92 ? 9.711 -2.185 -0.292 1.00 93.38 92 ASN A C 1
ATOM 729 O O . ASN A 1 92 ? 8.724 -1.499 -0.585 1.00 93.38 92 ASN A O 1
ATOM 733 N N . ARG A 1 93 ? 9.798 -2.871 0.854 1.00 91.56 93 ARG A N 1
ATOM 734 C CA . ARG A 1 93 ? 8.733 -2.940 1.863 1.00 91.56 93 ARG A CA 1
ATOM 735 C C . ARG A 1 93 ? 8.290 -1.556 2.340 1.00 91.56 93 ARG A C 1
ATOM 737 O O . ARG A 1 93 ? 7.090 -1.307 2.420 1.00 91.56 93 ARG A O 1
ATOM 744 N N . ASP A 1 94 ? 9.231 -0.646 2.574 1.00 91.81 94 ASP A N 1
ATOM 745 C CA . ASP A 1 94 ? 8.942 0.695 3.086 1.00 91.81 94 ASP A CA 1
ATOM 746 C C . ASP A 1 94 ? 8.136 1.517 2.069 1.00 91.81 94 ASP A C 1
ATOM 748 O O . ASP A 1 94 ? 7.268 2.305 2.442 1.00 91.81 94 ASP A O 1
ATOM 752 N N . ARG A 1 95 ? 8.380 1.320 0.763 1.00 92.50 95 ARG A N 1
ATOM 753 C CA . ARG A 1 95 ? 7.606 1.965 -0.315 1.00 92.50 95 ARG A CA 1
ATOM 754 C C . ARG A 1 95 ? 6.197 1.398 -0.425 1.00 92.50 95 ARG A C 1
ATOM 756 O O . ARG A 1 95 ? 5.249 2.162 -0.603 1.00 92.50 95 ARG A O 1
ATOM 763 N N . VAL A 1 96 ? 6.057 0.084 -0.278 1.00 93.94 96 VAL A N 1
ATOM 764 C CA . VAL A 1 96 ? 4.759 -0.600 -0.221 1.00 93.94 96 VAL A CA 1
ATOM 765 C C . VAL A 1 96 ? 3.932 -0.109 0.971 1.00 93.94 96 VAL A C 1
ATOM 767 O O . VAL A 1 96 ? 2.760 0.222 0.799 1.00 93.94 96 VAL A O 1
ATOM 770 N N . GLU A 1 97 ? 4.538 0.012 2.154 1.00 92.88 97 GLU A N 1
ATOM 771 C CA . GLU A 1 97 ? 3.869 0.503 3.365 1.00 92.88 97 GLU A CA 1
ATOM 772 C C . GLU A 1 97 ? 3.509 1.997 3.260 1.00 92.88 97 GLU A C 1
ATOM 774 O O . GLU A 1 97 ? 2.378 2.379 3.564 1.00 92.88 97 GLU A O 1
ATOM 779 N N . GLN A 1 98 ? 4.398 2.840 2.719 1.00 93.19 98 GLN A N 1
ATOM 780 C CA . GLN A 1 98 ? 4.092 4.248 2.416 1.00 93.19 98 GLN A CA 1
ATOM 781 C C . GLN A 1 98 ? 2.902 4.392 1.459 1.00 93.19 98 GLN A C 1
ATOM 783 O O . GLN A 1 98 ? 1.999 5.190 1.719 1.00 93.19 98 GLN A O 1
ATOM 788 N N . LEU A 1 99 ? 2.872 3.624 0.364 1.00 93.12 99 LEU A N 1
ATOM 789 C CA . LEU A 1 99 ? 1.763 3.648 -0.589 1.00 93.12 99 LEU A CA 1
ATOM 790 C C . LEU A 1 99 ? 0.458 3.167 0.059 1.00 93.12 99 LEU A C 1
ATOM 792 O O . LEU A 1 99 ? -0.586 3.790 -0.129 1.00 93.12 99 LEU A O 1
ATOM 796 N N . PHE A 1 100 ? 0.517 2.105 0.862 1.00 94.69 100 PHE A N 1
ATOM 797 C CA . PHE A 1 100 ? -0.624 1.614 1.626 1.00 94.69 100 PHE A CA 1
ATOM 798 C C . PHE A 1 100 ? -1.186 2.678 2.587 1.00 94.69 100 PHE A C 1
ATOM 800 O O . PHE A 1 100 ? -2.389 2.945 2.576 1.00 94.69 100 PHE A O 1
ATOM 807 N N . HIS A 1 101 ? -0.335 3.372 3.348 1.00 91.50 101 HIS A N 1
ATOM 808 C CA . HIS A 1 101 ? -0.788 4.471 4.204 1.00 91.50 101 HIS A CA 1
ATOM 809 C C . HIS A 1 101 ? -1.408 5.629 3.404 1.00 91.50 101 HIS A C 1
ATOM 811 O O . HIS A 1 101 ? -2.362 6.244 3.881 1.00 91.50 101 HIS A O 1
ATOM 817 N N . LYS A 1 102 ? -0.945 5.901 2.173 1.00 91.94 102 LYS A N 1
ATOM 818 C CA . LYS A 1 102 ? -1.606 6.865 1.274 1.00 91.94 102 LYS A CA 1
ATOM 819 C C . LYS A 1 102 ? -3.003 6.402 0.846 1.00 91.94 102 LYS A C 1
ATOM 821 O O . LYS A 1 102 ? -3.918 7.220 0.890 1.00 91.94 102 LYS A O 1
ATOM 826 N N . PHE A 1 103 ? -3.200 5.121 0.500 1.00 90.44 103 PHE A N 1
ATOM 827 C CA . PHE A 1 103 ? -4.544 4.570 0.246 1.00 90.44 103 PHE A CA 1
ATOM 828 C C . PHE A 1 103 ? -5.470 4.796 1.453 1.00 90.44 103 PHE A C 1
ATOM 830 O O . PHE A 1 103 ? -6.580 5.305 1.294 1.00 90.44 103 PHE A O 1
ATOM 837 N N . CYS A 1 104 ? -5.007 4.489 2.668 1.00 92.88 104 CYS A N 1
ATOM 838 C CA . CYS A 1 104 ? -5.800 4.716 3.876 1.00 92.88 104 CYS A CA 1
ATOM 839 C C . CYS A 1 104 ? -6.119 6.203 4.105 1.00 92.88 104 CYS A C 1
ATOM 841 O O . CYS A 1 104 ? -7.266 6.555 4.365 1.00 92.88 104 CYS A O 1
ATOM 843 N N . ALA A 1 105 ? -5.144 7.096 3.920 1.00 89.69 105 ALA A N 1
ATOM 844 C CA . ALA A 1 105 ? -5.297 8.536 4.138 1.00 89.69 105 ALA A CA 1
ATOM 845 C C . ALA A 1 105 ? -6.252 9.261 3.159 1.00 89.69 105 ALA A C 1
ATOM 847 O O . ALA A 1 105 ? -6.439 10.470 3.283 1.00 89.69 105 ALA A O 1
ATOM 848 N N . GLN A 1 106 ? -6.841 8.577 2.172 1.00 89.06 106 GLN A N 1
ATOM 849 C CA . GLN A 1 106 ? -7.916 9.129 1.327 1.00 89.06 106 GLN A CA 1
ATOM 850 C C . GLN A 1 106 ? -9.304 8.575 1.647 1.00 89.06 106 GLN A C 1
ATOM 852 O O . GLN A 1 106 ? -10.258 8.971 0.985 1.00 89.06 106 GLN A O 1
ATOM 857 N N . GLY A 1 107 ? -9.435 7.644 2.597 1.00 87.31 107 GLY A N 1
ATOM 858 C CA . GLY A 1 107 ? -10.709 6.958 2.812 1.00 87.31 107 GLY A CA 1
ATOM 859 C C . GLY A 1 107 ? -11.149 6.145 1.588 1.00 87.31 107 GLY A C 1
ATOM 860 O O . GLY A 1 107 ? -12.321 6.158 1.226 1.00 87.31 107 GLY A O 1
ATOM 861 N N . VAL A 1 108 ? -10.204 5.483 0.903 1.00 88.50 108 VAL A N 1
ATOM 862 C CA . VAL A 1 108 ? -10.504 4.522 -0.176 1.00 88.50 108 VAL A CA 1
ATOM 863 C C . VAL A 1 108 ? -10.356 3.088 0.334 1.00 88.50 108 VAL A C 1
ATOM 865 O O . VAL A 1 108 ? -9.549 2.301 -0.165 1.00 88.50 108 VAL A O 1
ATOM 868 N N . GLY A 1 109 ? -11.139 2.739 1.357 1.00 90.38 109 GLY A N 1
ATOM 869 C CA . GLY A 1 109 ? -11.043 1.486 2.108 1.00 90.38 109 GLY A CA 1
ATOM 870 C C . GLY A 1 109 ? -11.102 0.232 1.248 1.00 90.38 109 GLY A C 1
ATOM 871 O O . GLY A 1 109 ? -10.369 -0.710 1.508 1.00 90.38 109 GLY A O 1
ATOM 872 N N . GLU A 1 110 ? -11.876 0.226 0.163 1.00 91.00 110 GLU A N 1
ATOM 873 C CA . GLU A 1 110 ? -11.940 -0.913 -0.769 1.00 91.00 110 GLU A CA 1
ATOM 874 C C . GLU A 1 110 ? -10.672 -1.087 -1.616 1.00 91.00 110 GLU A C 1
ATOM 876 O O . GLU A 1 110 ? -10.322 -2.210 -1.984 1.00 91.00 110 GLU A O 1
ATOM 881 N N . LEU A 1 111 ? -9.951 -0.002 -1.917 1.00 90.06 111 LEU A N 1
ATOM 882 C CA . LEU A 1 111 ? -8.645 -0.092 -2.574 1.00 90.06 111 LEU A CA 1
ATOM 883 C C . LEU A 1 111 ? -7.568 -0.522 -1.575 1.00 90.06 111 LEU A C 1
ATOM 885 O O . LEU A 1 111 ? -6.763 -1.389 -1.903 1.00 90.06 111 LEU A O 1
ATOM 889 N N . ALA A 1 112 ? -7.599 0.005 -0.348 1.00 92.69 112 ALA A N 1
ATOM 890 C CA . ALA A 1 112 ? -6.722 -0.436 0.738 1.00 92.69 112 ALA A CA 1
ATOM 891 C C . ALA A 1 112 ? -6.959 -1.919 1.112 1.00 92.69 112 ALA A C 1
ATOM 893 O O . ALA A 1 112 ? -6.009 -2.660 1.348 1.00 92.69 112 ALA A O 1
ATOM 894 N N . GLU A 1 113 ? -8.208 -2.390 1.082 1.00 92.75 113 GLU A N 1
ATOM 895 C CA . GLU A 1 113 ? -8.584 -3.796 1.263 1.00 92.75 113 GLU A CA 1
ATOM 896 C C . GLU A 1 113 ? -7.978 -4.684 0.179 1.00 92.75 113 GLU A C 1
ATOM 898 O O . GLU A 1 113 ? -7.298 -5.665 0.485 1.00 92.75 113 GLU A O 1
ATOM 903 N N . ARG A 1 114 ? -8.179 -4.326 -1.096 1.00 91.31 114 ARG A N 1
ATOM 904 C CA . ARG A 1 114 ? -7.566 -5.047 -2.219 1.00 91.31 114 ARG A CA 1
ATOM 905 C C . ARG A 1 114 ? -6.042 -5.016 -2.122 1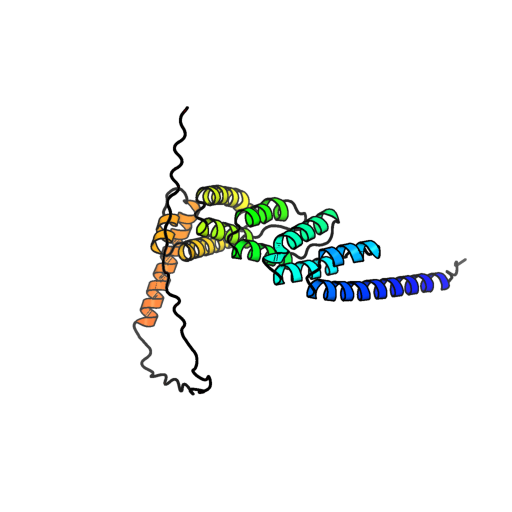.00 91.31 114 ARG A C 1
ATOM 907 O O . ARG A 1 114 ? -5.410 -6.027 -2.402 1.00 91.31 114 ARG A O 1
ATOM 914 N N . PHE A 1 115 ? -5.451 -3.919 -1.657 1.00 91.56 115 PHE A N 1
ATOM 915 C CA . PHE A 1 115 ? -4.013 -3.837 -1.418 1.00 91.56 115 PHE A CA 1
ATOM 916 C C . PHE A 1 115 ? -3.540 -4.866 -0.383 1.00 91.56 115 PHE A C 1
ATOM 918 O O . PHE A 1 115 ? -2.617 -5.630 -0.657 1.00 91.56 115 PHE A O 1
ATOM 925 N N . VAL A 1 116 ? -4.198 -4.963 0.774 1.00 90.38 116 VAL A N 1
ATOM 926 C CA . VAL A 1 116 ? -3.831 -5.958 1.794 1.00 90.38 116 VAL A CA 1
ATOM 927 C C . VAL A 1 116 ? -4.070 -7.384 1.286 1.00 90.38 116 VAL A C 1
ATOM 929 O O . VAL A 1 116 ? -3.139 -8.184 1.236 1.00 90.38 116 VAL A O 1
ATOM 932 N N . PHE A 1 117 ? -5.292 -7.712 0.865 1.00 89.06 117 PHE A N 1
ATOM 933 C CA . PHE A 1 117 ? -5.677 -9.104 0.610 1.00 89.06 117 PHE A CA 1
ATOM 934 C C . PHE A 1 117 ? -5.302 -9.633 -0.779 1.00 89.06 117 PHE A C 1
ATOM 936 O O . PHE A 1 117 ? -5.108 -10.837 -0.925 1.00 89.06 117 PHE A O 1
ATOM 943 N N . GLN A 1 118 ? -5.196 -8.780 -1.805 1.00 88.25 118 GLN A N 1
ATOM 944 C CA . GLN A 1 118 ? -4.786 -9.214 -3.149 1.00 88.25 118 GLN A CA 1
ATOM 945 C C . GLN A 1 118 ? -3.281 -9.063 -3.371 1.00 88.25 118 GLN A C 1
ATOM 947 O O . GLN A 1 118 ? -2.705 -9.921 -4.033 1.00 88.25 118 GLN A O 1
ATOM 952 N N . PHE A 1 119 ? -2.645 -8.022 -2.819 1.00 90.25 119 PHE A N 1
ATOM 953 C CA . PHE A 1 119 ? -1.215 -7.772 -3.018 1.00 90.25 119 PHE A CA 1
ATOM 954 C C . PHE A 1 119 ? -0.356 -8.275 -1.848 1.00 90.25 119 PHE A C 1
ATOM 956 O O . PHE A 1 119 ? 0.417 -9.209 -2.053 1.00 90.25 119 PHE A O 1
ATOM 963 N N . LEU A 1 120 ? -0.502 -7.738 -0.627 1.00 88.88 120 LEU A N 1
ATOM 964 C CA . LEU A 1 120 ? 0.397 -8.086 0.494 1.00 88.88 120 LEU A CA 1
ATOM 965 C C . LEU A 1 120 ? 0.347 -9.571 0.878 1.00 88.88 120 LEU A C 1
ATOM 967 O O . LEU A 1 120 ? 1.379 -10.145 1.194 1.00 88.88 120 LEU A O 1
ATOM 971 N N . VAL A 1 121 ? -0.834 -10.191 0.860 1.00 87.69 121 VAL A N 1
ATOM 972 C CA . VAL A 1 121 ? -1.015 -11.597 1.272 1.00 87.69 121 VAL A CA 1
ATOM 973 C C . VAL A 1 121 ? -0.519 -12.595 0.216 1.00 87.69 121 VAL A C 1
ATOM 975 O O . VAL A 1 121 ? -0.068 -13.679 0.573 1.00 87.69 121 VAL A O 1
ATOM 978 N N . ASN A 1 122 ? -0.576 -12.242 -1.074 1.00 88.25 122 ASN A N 1
ATOM 979 C CA . ASN A 1 122 ? -0.238 -13.161 -2.172 1.00 88.25 122 ASN A CA 1
ATOM 980 C C . ASN A 1 122 ? 1.165 -12.937 -2.761 1.00 88.25 122 ASN A C 1
ATOM 982 O O . ASN A 1 122 ? 1.585 -13.711 -3.620 1.00 88.25 122 ASN A O 1
ATOM 986 N N . THR A 1 123 ? 1.886 -11.893 -2.341 1.00 87.50 123 THR A N 1
ATOM 987 C CA . THR A 1 123 ? 3.221 -11.564 -2.866 1.00 87.50 123 THR A CA 1
ATOM 988 C C . THR A 1 123 ? 4.311 -12.227 -2.015 1.00 87.50 123 THR A C 1
ATOM 990 O O . THR A 1 123 ? 4.475 -11.852 -0.855 1.00 87.50 123 THR A O 1
ATOM 993 N N . PRO A 1 124 ? 5.101 -13.180 -2.549 1.00 85.75 124 PRO A N 1
ATOM 994 C CA . PRO A 1 124 ? 6.156 -13.839 -1.781 1.00 85.75 124 PRO A CA 1
ATOM 995 C C . PRO A 1 124 ? 7.183 -12.844 -1.226 1.00 85.75 124 PRO A C 1
ATOM 997 O O . PRO A 1 124 ? 7.636 -11.950 -1.935 1.00 85.75 124 PRO A O 1
ATOM 1000 N N . GLY A 1 125 ? 7.569 -13.010 0.041 1.00 84.31 125 GLY A N 1
ATOM 1001 C CA . GLY A 1 125 ? 8.541 -12.142 0.722 1.00 84.31 125 GLY A CA 1
ATOM 1002 C C . GLY A 1 125 ? 7.973 -10.820 1.253 1.00 84.31 125 GLY A C 1
ATOM 1003 O O . GLY A 1 125 ? 8.601 -10.195 2.105 1.00 84.31 125 GLY A O 1
ATOM 1004 N N . VAL A 1 126 ? 6.767 -10.425 0.838 1.00 87.69 126 VAL A N 1
ATOM 1005 C CA . VAL A 1 126 ? 6.017 -9.324 1.450 1.00 87.69 126 VAL A CA 1
ATOM 1006 C C . VAL A 1 126 ? 4.992 -9.934 2.406 1.00 87.69 126 VAL A C 1
ATOM 1008 O O . VAL A 1 126 ? 4.296 -10.878 2.055 1.00 87.69 126 VAL A O 1
ATOM 1011 N N . GLN A 1 127 ? 4.910 -9.425 3.636 1.00 86.75 127 GLN A N 1
ATOM 1012 C CA . GLN A 1 127 ? 3.888 -9.838 4.601 1.00 86.75 127 GLN A CA 1
ATOM 1013 C C . GLN A 1 127 ? 3.222 -8.608 5.226 1.00 86.75 127 GLN A C 1
ATOM 1015 O O . GLN A 1 127 ? 3.939 -7.674 5.620 1.00 86.75 127 GLN A O 1
ATOM 1020 N N . PRO A 1 128 ? 1.880 -8.600 5.342 1.00 89.31 128 PRO A N 1
ATOM 1021 C CA . PRO A 1 128 ? 1.153 -7.508 5.970 1.00 89.31 128 PRO A CA 1
ATOM 1022 C C . PRO A 1 128 ? 1.476 -7.431 7.468 1.00 89.31 128 PRO A C 1
ATOM 1024 O O . PRO A 1 128 ? 1.536 -8.441 8.167 1.00 89.31 128 PRO A O 1
ATOM 1027 N N . THR A 1 129 ? 1.681 -6.215 7.963 1.00 87.44 129 THR A N 1
ATOM 1028 C CA . THR A 1 129 ? 1.950 -5.916 9.372 1.00 87.44 129 THR A CA 1
ATOM 1029 C C . THR A 1 129 ? 0.652 -5.677 10.139 1.00 87.44 129 THR A C 1
ATOM 1031 O O . THR A 1 129 ? -0.365 -5.278 9.568 1.00 87.44 129 THR A O 1
ATOM 1034 N N . ALA A 1 130 ? 0.701 -5.809 11.468 1.00 82.81 130 ALA A N 1
ATOM 1035 C CA . ALA A 1 130 ? -0.376 -5.356 12.352 1.00 82.81 130 ALA A CA 1
ATOM 1036 C C . ALA A 1 130 ? -0.774 -3.883 12.089 1.00 82.81 130 ALA A C 1
ATOM 1038 O O . ALA A 1 130 ? -1.955 -3.544 12.150 1.00 82.81 130 ALA A O 1
ATOM 1039 N N . MET A 1 131 ? 0.182 -3.023 11.713 1.00 85.31 131 MET A N 1
ATOM 1040 C CA . MET A 1 131 ? -0.079 -1.626 11.340 1.00 85.31 131 MET A CA 1
ATOM 1041 C C . MET A 1 131 ? -0.840 -1.485 10.018 1.00 85.31 131 MET A C 1
ATOM 1043 O O . MET A 1 131 ? -1.686 -0.591 9.903 1.00 85.31 131 MET A O 1
ATOM 1047 N N . ASN A 1 132 ? -0.615 -2.378 9.044 1.00 90.50 132 ASN A N 1
ATOM 1048 C CA . ASN A 1 132 ? -1.438 -2.406 7.837 1.00 90.50 132 ASN A CA 1
ATOM 1049 C C . ASN A 1 132 ? -2.896 -2.713 8.202 1.00 90.50 132 ASN A C 1
ATOM 1051 O O . ASN A 1 132 ? -3.808 -1.998 7.783 1.00 90.50 132 ASN A O 1
ATOM 1055 N N . PHE A 1 133 ? -3.121 -3.710 9.062 1.00 87.56 133 PHE A N 1
ATOM 1056 C CA . PHE A 1 133 ? -4.478 -4.054 9.472 1.00 87.56 133 PHE A CA 1
ATOM 1057 C C . PHE A 1 133 ? -5.157 -2.946 10.289 1.00 87.56 133 PHE A C 1
ATOM 1059 O O . PHE A 1 133 ? -6.309 -2.607 10.022 1.00 87.56 133 PHE A O 1
ATOM 1066 N N . LEU A 1 134 ? -4.441 -2.327 11.232 1.00 86.38 134 LEU A N 1
ATOM 1067 C CA . LEU A 1 134 ? -4.955 -1.213 12.034 1.00 86.38 134 LEU A CA 1
ATOM 1068 C C . LEU A 1 134 ? -5.391 -0.022 11.164 1.00 86.38 134 LEU A C 1
ATOM 1070 O O . LEU A 1 134 ? -6.458 0.545 11.390 1.00 86.38 134 LEU A O 1
ATOM 1074 N N . SER A 1 135 ? -4.598 0.329 10.149 1.00 90.38 135 SER A N 1
ATOM 1075 C CA . SER A 1 135 ? -4.918 1.448 9.251 1.00 90.38 135 SER A CA 1
ATOM 1076 C C . SER A 1 135 ? -6.126 1.147 8.358 1.00 90.38 135 SER A C 1
ATOM 1078 O O . SER A 1 135 ? -6.916 2.036 8.061 1.00 90.38 135 SER A O 1
ATOM 1080 N N . LEU A 1 136 ? -6.303 -0.105 7.922 1.00 90.94 136 LEU A N 1
ATOM 1081 C CA . LEU A 1 136 ? -7.493 -0.503 7.163 1.00 90.94 136 LEU A CA 1
ATOM 1082 C C . LEU A 1 136 ? -8.750 -0.501 8.053 1.00 90.94 136 LEU A C 1
ATOM 1084 O O . LEU A 1 136 ? -9.819 -0.069 7.623 1.00 90.94 136 LEU A O 1
ATOM 1088 N N . PHE A 1 137 ? -8.613 -0.912 9.316 1.00 88.94 137 PHE A N 1
ATOM 1089 C CA . PHE A 1 137 ? -9.682 -0.829 10.309 1.00 88.94 137 PHE A CA 1
ATOM 1090 C C . PHE A 1 137 ? -10.114 0.622 10.576 1.00 88.94 137 PHE A C 1
ATOM 1092 O O . PHE A 1 137 ? -11.315 0.899 10.579 1.00 88.94 137 PHE A O 1
ATOM 1099 N N . SER A 1 138 ? -9.173 1.558 10.764 1.00 87.56 138 SER A N 1
ATOM 1100 C CA . SER A 1 138 ? -9.513 2.967 11.018 1.00 87.56 138 SER A CA 1
ATOM 1101 C C . SER A 1 138 ? -10.215 3.618 9.821 1.00 87.56 138 SER A C 1
ATOM 1103 O O . SER A 1 138 ? -11.166 4.374 10.020 1.00 87.56 138 SER A O 1
ATOM 1105 N N . VAL A 1 139 ? -9.860 3.241 8.587 1.00 92.06 139 VAL A N 1
ATOM 1106 C CA . VAL A 1 139 ? -10.588 3.656 7.374 1.00 92.06 139 VAL A CA 1
ATOM 1107 C C . VAL A 1 139 ? -12.031 3.159 7.379 1.00 92.06 139 VAL A C 1
ATOM 1109 O O . VAL A 1 139 ? -12.944 3.964 7.223 1.00 92.06 139 VAL A O 1
ATOM 1112 N N . TYR A 1 140 ? -12.281 1.867 7.619 1.00 91.81 140 TYR A N 1
ATOM 1113 C CA . TYR A 1 140 ? -13.661 1.365 7.682 1.00 91.81 140 TYR A CA 1
ATOM 1114 C C . TYR A 1 140 ? -14.488 2.015 8.790 1.00 91.81 140 TYR A C 1
ATOM 1116 O O . TYR A 1 140 ? -15.704 2.151 8.649 1.00 91.81 140 TYR A O 1
ATOM 1124 N N . LEU A 1 141 ? -13.837 2.407 9.885 1.00 87.00 141 LEU A N 1
ATOM 1125 C CA . LEU A 1 141 ? -14.474 3.100 10.993 1.00 87.00 141 LEU A CA 1
ATOM 1126 C C . LEU A 1 141 ? -14.880 4.532 10.617 1.00 87.00 141 LEU A C 1
ATOM 1128 O O . LEU A 1 141 ? -15.978 4.960 10.966 1.00 87.00 141 LEU A O 1
ATOM 1132 N N . GLN A 1 142 ? -14.038 5.240 9.858 1.00 87.25 142 GLN A N 1
ATOM 1133 C CA . GLN A 1 142 ? -14.355 6.550 9.276 1.00 87.25 142 GLN A CA 1
ATOM 1134 C C . GLN A 1 142 ? -15.448 6.450 8.195 1.00 87.25 142 GLN A C 1
ATOM 1136 O O . GLN A 1 142 ? -16.338 7.294 8.144 1.00 87.25 142 GLN A O 1
ATOM 1141 N N . GLU A 1 143 ? -15.432 5.391 7.378 1.00 89.19 143 GLU A N 1
ATOM 1142 C CA . GLU A 1 143 ? -16.462 5.096 6.368 1.00 89.19 143 GLU A CA 1
ATOM 1143 C C . GLU A 1 143 ? -17.785 4.564 6.965 1.00 89.19 143 GLU A C 1
ATOM 1145 O O . GLU A 1 143 ? -18.764 4.399 6.237 1.00 89.19 143 GLU A O 1
ATOM 1150 N N . GLY A 1 144 ? -17.834 4.242 8.264 1.00 89.31 144 GLY A N 1
ATOM 1151 C CA . GLY A 1 144 ? -19.010 3.655 8.919 1.00 89.31 144 GLY A CA 1
ATOM 1152 C C . GLY A 1 144 ? -19.362 2.228 8.463 1.00 89.31 144 GLY A C 1
ATOM 1153 O O . GLY A 1 144 ? -20.485 1.770 8.678 1.00 89.31 144 GLY A O 1
ATOM 1154 N N . LYS A 1 145 ? -18.432 1.494 7.834 1.00 90.38 145 LYS A N 1
ATOM 1155 C CA . LYS A 1 145 ? -18.676 0.156 7.258 1.00 90.38 145 LYS A CA 1
ATOM 1156 C C . LYS A 1 145 ? -18.619 -0.956 8.317 1.00 90.38 145 LYS A C 1
ATOM 1158 O O . LYS A 1 145 ? -17.767 -1.843 8.254 1.00 90.38 145 LYS A O 1
ATOM 1163 N N . GLU A 1 146 ? -19.563 -0.958 9.263 1.00 85.38 146 GLU A N 1
ATOM 1164 C CA . GLU A 1 146 ? -19.642 -1.935 10.371 1.00 85.38 146 GLU A CA 1
ATOM 1165 C C . GLU A 1 146 ? -19.499 -3.403 9.927 1.00 85.38 146 GLU A C 1
ATOM 1167 O O . GLU A 1 146 ? -18.799 -4.187 10.573 1.00 85.38 146 GLU A O 1
ATOM 1172 N N . THR A 1 147 ? -20.098 -3.785 8.794 1.00 85.06 147 THR A N 1
ATOM 1173 C CA . THR A 1 147 ? -19.996 -5.149 8.251 1.00 85.06 147 THR A CA 1
ATOM 1174 C C . THR A 1 147 ? -18.548 -5.531 7.944 1.00 85.06 147 THR A C 1
ATOM 1176 O O . THR A 1 147 ? -18.105 -6.611 8.341 1.00 85.06 147 THR A O 1
ATOM 1179 N N . LYS A 1 148 ? -17.782 -4.637 7.299 1.00 88.25 148 LYS A N 1
ATOM 1180 C CA . LYS A 1 148 ? -16.361 -4.858 6.990 1.00 88.25 148 LYS A CA 1
ATOM 1181 C C . LYS A 1 148 ? -15.546 -4.981 8.267 1.00 88.25 148 LYS A C 1
ATOM 1183 O O . LYS A 1 148 ? -14.780 -5.928 8.395 1.00 88.25 148 LYS A O 1
ATOM 1188 N N . ILE A 1 149 ? -15.795 -4.105 9.239 1.00 84.12 149 ILE A N 1
ATOM 1189 C CA . ILE A 1 149 ? -15.162 -4.153 10.560 1.00 84.12 149 ILE A CA 1
ATOM 1190 C C . ILE A 1 149 ? -15.408 -5.519 11.234 1.00 84.12 149 ILE A C 1
ATOM 1192 O O . ILE A 1 149 ? -14.472 -6.119 11.758 1.00 84.12 149 ILE A O 1
ATOM 1196 N N . SER A 1 150 ? -16.626 -6.070 11.172 1.00 78.25 150 SER A N 1
ATOM 1197 C CA . SER A 1 150 ? -16.940 -7.378 11.780 1.00 78.25 150 SER A CA 1
ATOM 1198 C C . SER A 1 150 ? -16.273 -8.578 11.088 1.00 78.25 150 SER A C 1
ATOM 1200 O O . SER A 1 150 ? -15.836 -9.513 11.758 1.00 78.25 150 SER A O 1
ATOM 1202 N N . ILE A 1 151 ? -16.139 -8.542 9.756 1.00 79.25 151 ILE A N 1
ATOM 1203 C CA . ILE A 1 151 ? -15.367 -9.536 8.989 1.00 79.25 151 ILE A CA 1
ATOM 1204 C C . ILE A 1 151 ? -13.886 -9.442 9.379 1.00 79.25 151 ILE A C 1
ATOM 1206 O O . ILE A 1 151 ? -13.212 -10.457 9.549 1.00 79.25 151 ILE A O 1
ATOM 1210 N N . PHE A 1 152 ? -13.402 -8.218 9.573 1.00 79.81 152 PHE A N 1
ATOM 1211 C CA . PHE A 1 152 ? -12.024 -7.926 9.923 1.00 79.81 152 PHE A CA 1
ATOM 1212 C C . PHE A 1 152 ? -11.640 -8.400 11.329 1.00 79.81 152 PHE A C 1
ATOM 1214 O O . PHE A 1 152 ? -10.579 -8.987 11.490 1.00 79.81 152 PHE A O 1
ATOM 1221 N N . ASP A 1 153 ? -12.517 -8.232 12.326 1.00 75.44 153 ASP A N 1
ATOM 1222 C CA . ASP A 1 153 ? -12.360 -8.813 13.674 1.00 75.44 153 ASP A CA 1
ATOM 1223 C C . ASP A 1 153 ? -12.114 -10.318 13.616 1.00 75.44 153 ASP A C 1
ATOM 1225 O O . ASP A 1 153 ? -11.248 -10.859 14.299 1.00 75.44 153 ASP A O 1
ATOM 1229 N N . ARG A 1 154 ? -12.901 -10.998 12.778 1.00 76.75 154 ARG A N 1
ATOM 1230 C CA . ARG A 1 154 ? -12.826 -12.440 12.613 1.00 76.75 154 ARG A CA 1
ATOM 1231 C C . ARG A 1 154 ? -11.516 -12.846 11.942 1.00 76.75 154 ARG A C 1
ATOM 1233 O O . ARG A 1 154 ? -10.815 -13.689 12.490 1.00 76.75 154 ARG A O 1
ATOM 1240 N N . ALA A 1 155 ? -11.168 -12.218 10.818 1.00 72.50 155 ALA A N 1
ATOM 1241 C CA . ALA A 1 155 ? -9.908 -12.476 10.122 1.00 72.50 155 ALA A CA 1
ATOM 1242 C C . ALA A 1 155 ? -8.694 -12.194 11.025 1.00 72.50 155 ALA A C 1
ATOM 1244 O O . ALA A 1 155 ? -7.778 -13.008 11.096 1.00 72.50 155 ALA A O 1
ATOM 1245 N N . MET A 1 156 ? -8.722 -11.098 11.792 1.00 72.56 156 MET A N 1
ATOM 1246 C CA . MET A 1 156 ? -7.674 -10.774 12.759 1.00 72.56 156 MET A CA 1
ATOM 1247 C C . MET A 1 156 ? -7.543 -11.833 13.851 1.00 72.56 156 MET A C 1
ATOM 1249 O O . MET A 1 156 ? -6.421 -12.193 14.162 1.00 72.56 156 MET A O 1
ATOM 1253 N N . ARG A 1 157 ? -8.633 -12.390 14.393 1.00 72.56 157 ARG A N 1
ATOM 1254 C CA . ARG A 1 157 ? -8.555 -13.492 15.378 1.00 72.56 157 ARG A CA 1
ATOM 1255 C C . ARG A 1 157 ? -8.038 -14.800 14.782 1.00 72.56 157 ARG A C 1
ATOM 1257 O O . ARG A 1 157 ? -7.395 -15.578 15.479 1.00 72.56 157 ARG A O 1
ATOM 1264 N N . GLU A 1 158 ? -8.343 -15.058 13.513 1.00 76.00 158 GLU A N 1
ATOM 1265 C CA . GLU A 1 158 ? -7.856 -16.232 12.783 1.00 76.00 158 GLU A CA 1
ATOM 1266 C C . GLU A 1 158 ? -6.357 -16.090 12.425 1.00 76.00 158 GLU A C 1
ATOM 1268 O O . GLU A 1 158 ? -5.647 -17.092 12.381 1.00 76.00 158 GLU A O 1
ATOM 1273 N N . TRP A 1 159 ? -5.849 -14.864 12.226 1.00 68.56 159 TRP A N 1
ATOM 1274 C CA . TRP A 1 159 ? -4.438 -14.582 11.900 1.00 68.56 159 TRP A CA 1
ATOM 1275 C C . TRP A 1 159 ? -3.576 -14.157 13.108 1.00 68.56 159 TRP A C 1
ATOM 1277 O O . TRP A 1 159 ? -2.348 -14.245 13.043 1.00 68.56 159 TRP A O 1
ATOM 1287 N N . GLU A 1 160 ? -4.191 -13.738 14.219 1.00 64.94 160 GLU A N 1
ATOM 1288 C CA . GLU A 1 160 ? -3.548 -13.229 15.446 1.00 64.94 160 GLU A CA 1
ATOM 1289 C C . GLU A 1 160 ? -2.396 -14.119 15.939 1.00 64.94 160 GLU A C 1
ATOM 1291 O O . GLU A 1 160 ? -1.299 -13.587 16.112 1.00 64.94 160 GLU A O 1
ATOM 1296 N N . PRO A 1 161 ? -2.570 -15.451 16.104 1.00 65.25 161 PRO A N 1
ATOM 1297 C CA . PRO A 1 161 ? -1.522 -16.315 16.651 1.00 65.25 161 PRO A CA 1
ATOM 1298 C C . PRO A 1 161 ? -0.275 -16.437 15.764 1.00 65.25 161 PRO A C 1
ATOM 1300 O O . PRO A 1 161 ? 0.780 -16.829 16.256 1.00 65.25 161 PRO A O 1
ATOM 1303 N N . ALA A 1 162 ? -0.399 -16.146 14.465 1.00 67.75 162 ALA A N 1
ATOM 1304 C CA . ALA A 1 162 ? 0.682 -16.264 13.487 1.00 67.75 162 ALA A CA 1
ATOM 1305 C C . ALA A 1 162 ? 1.361 -14.919 13.180 1.00 67.75 162 ALA A C 1
ATOM 1307 O O . ALA A 1 162 ? 2.555 -14.890 12.893 1.00 67.75 162 ALA A O 1
ATOM 1308 N N . LEU A 1 163 ? 0.611 -13.812 13.233 1.00 63.34 163 LEU A N 1
ATOM 1309 C CA . LEU A 1 163 ? 1.116 -12.469 12.927 1.00 63.34 163 LEU A CA 1
ATOM 1310 C C . LEU A 1 163 ? 1.662 -11.722 14.146 1.00 63.34 163 LEU A C 1
ATOM 1312 O O . LEU A 1 163 ? 2.487 -10.824 13.986 1.00 63.34 163 LEU A O 1
ATOM 1316 N N . VAL A 1 164 ? 1.152 -12.021 15.343 1.00 61.50 164 VAL A N 1
ATOM 1317 C CA . VAL A 1 164 ? 1.323 -11.170 16.520 1.00 61.50 164 VAL A CA 1
ATOM 1318 C C . VAL A 1 164 ? 1.715 -12.035 17.717 1.00 61.50 164 VAL A C 1
ATOM 1320 O O . VAL A 1 164 ? 0.879 -12.701 18.325 1.00 61.50 164 VAL A O 1
ATOM 1323 N N . GLY A 1 165 ? 3.002 -12.017 18.080 1.00 67.38 165 GLY A N 1
ATOM 1324 C CA . GLY A 1 165 ? 3.465 -12.649 19.321 1.00 67.38 165 GLY A CA 1
ATOM 1325 C C . GLY A 1 165 ? 2.711 -12.083 20.532 1.00 67.38 165 GLY A C 1
ATOM 1326 O O . GLY A 1 165 ? 2.330 -10.914 20.522 1.00 67.38 165 GLY A O 1
ATOM 1327 N N . GLY A 1 166 ? 2.493 -12.893 21.575 1.00 70.44 166 GLY A N 1
ATOM 1328 C CA . GLY A 1 166 ? 1.538 -12.582 22.655 1.00 70.44 166 GLY A CA 1
ATOM 1329 C C . GLY A 1 166 ? 1.662 -11.178 23.270 1.00 70.44 166 GLY A C 1
ATOM 1330 O O . GLY A 1 166 ? 0.649 -10.529 23.514 1.00 70.44 166 GLY A O 1
ATOM 1331 N N . GLU A 1 167 ? 2.883 -10.661 23.434 1.00 69.56 167 GLU A N 1
ATOM 1332 C CA . GLU A 1 167 ? 3.136 -9.301 23.941 1.00 69.56 167 GLU A CA 1
ATOM 1333 C C . GLU A 1 167 ? 2.678 -8.192 22.974 1.00 69.56 167 GLU A C 1
ATOM 1335 O O . GLU A 1 167 ? 2.106 -7.183 23.392 1.00 69.56 167 GLU A O 1
ATOM 1340 N N . GLN A 1 168 ? 2.858 -8.380 21.663 1.00 70.62 168 GLN A N 1
ATOM 1341 C CA . GLN A 1 168 ? 2.397 -7.423 20.651 1.00 70.62 168 GLN A CA 1
ATOM 1342 C C . GLN A 1 168 ? 0.861 -7.383 20.548 1.00 70.62 168 GLN A C 1
ATOM 1344 O O . GLN A 1 168 ? 0.301 -6.387 20.086 1.00 70.62 168 GLN A O 1
ATOM 1349 N N . GLN A 1 169 ? 0.163 -8.425 21.014 1.00 70.25 169 GLN A N 1
ATOM 1350 C CA . GLN A 1 169 ? -1.298 -8.507 20.966 1.00 70.25 169 GLN A CA 1
ATOM 1351 C C . GLN A 1 169 ? -1.961 -7.476 21.896 1.00 70.25 169 GLN A C 1
ATOM 1353 O O . GLN A 1 169 ? -3.022 -6.936 21.577 1.00 70.25 169 GLN A O 1
ATOM 1358 N N . ASP A 1 170 ? -1.352 -7.181 23.048 1.00 72.88 170 ASP A N 1
ATOM 1359 C CA . ASP A 1 170 ? -1.849 -6.156 23.974 1.00 72.88 170 ASP A CA 1
ATOM 1360 C C . ASP A 1 170 ? -1.598 -4.741 23.441 1.00 72.88 170 ASP A C 1
ATOM 1362 O O . ASP A 1 170 ? -2.481 -3.882 23.534 1.00 72.88 170 ASP A O 1
ATOM 1366 N N . LEU A 1 171 ? -0.450 -4.515 22.793 1.00 75.94 171 LEU A N 1
ATOM 1367 C CA . LEU A 1 171 ? -0.163 -3.261 22.095 1.00 75.94 171 LEU A CA 1
ATOM 1368 C C . LEU A 1 171 ? -1.147 -3.032 20.937 1.00 75.94 171 LEU A C 1
ATOM 1370 O O . LEU A 1 171 ? -1.714 -1.946 20.827 1.00 75.94 171 LEU A O 1
ATOM 1374 N N . PHE A 1 172 ? -1.421 -4.054 20.120 1.00 76.00 172 PHE A N 1
ATOM 1375 C CA . PHE A 1 172 ? -2.369 -3.953 19.008 1.00 76.00 172 PHE A CA 1
ATOM 1376 C C . PHE A 1 172 ? -3.792 -3.622 19.481 1.00 76.00 172 PHE A C 1
ATOM 1378 O O . PHE A 1 172 ? -4.402 -2.673 18.987 1.00 76.00 172 PHE A O 1
ATOM 1385 N N . CYS A 1 173 ? -4.313 -4.336 20.488 1.00 74.94 173 CYS A N 1
ATOM 1386 C CA . CYS A 1 173 ? -5.615 -4.005 21.075 1.00 74.94 173 CYS A CA 1
ATOM 1387 C C . CYS A 1 173 ? -5.640 -2.594 21.688 1.00 74.94 173 CYS A C 1
ATOM 1389 O O . CYS A 1 173 ? -6.689 -1.945 21.672 1.00 74.94 173 CYS A O 1
ATOM 1391 N N . SER A 1 174 ? -4.498 -2.105 22.184 1.00 79.75 174 SER A N 1
ATOM 1392 C CA . SER A 1 174 ? -4.374 -0.753 22.732 1.00 79.75 174 SER A CA 1
ATOM 1393 C C . SER A 1 174 ? -4.449 0.336 21.673 1.00 79.75 174 SER A C 1
ATOM 1395 O O . SER A 1 174 ? -5.200 1.303 21.829 1.00 79.75 174 SER A O 1
ATOM 1397 N N . LEU A 1 175 ? -3.735 0.149 20.566 1.00 80.69 175 LEU A N 1
ATOM 1398 C CA . LEU A 1 175 ? -3.808 1.035 19.411 1.00 80.69 175 LEU A CA 1
ATOM 1399 C C . LEU A 1 175 ? -5.218 1.030 18.802 1.00 80.69 175 LEU A C 1
ATOM 1401 O O . LEU A 1 175 ? -5.766 2.092 18.520 1.00 80.69 175 LEU A O 1
ATOM 1405 N N . LEU A 1 176 ? -5.859 -0.137 18.698 1.00 78.88 176 LEU A N 1
ATOM 1406 C CA . LEU A 1 176 ? -7.210 -0.259 18.146 1.00 78.88 176 LEU A CA 1
ATOM 1407 C C . LEU A 1 176 ? -8.284 0.417 19.019 1.00 78.88 176 LEU A C 1
ATOM 1409 O O . LEU A 1 176 ? -9.196 1.044 18.478 1.00 78.88 176 LEU A O 1
ATOM 1413 N N . LEU A 1 177 ? -8.166 0.377 20.355 1.00 79.50 177 LEU A N 1
ATOM 1414 C CA . LEU A 1 177 ? -9.014 1.188 21.243 1.00 79.50 177 LEU A CA 1
ATOM 1415 C C . LEU A 1 177 ? -8.782 2.693 21.021 1.00 79.50 177 LEU A C 1
ATOM 1417 O O . LEU A 1 177 ? -9.748 3.458 20.976 1.00 79.50 177 LEU A O 1
ATOM 1421 N N . SER A 1 178 ? -7.520 3.112 20.888 1.00 81.50 178 SER A N 1
ATOM 1422 C CA . SER A 1 178 ? -7.147 4.513 20.660 1.00 81.50 178 SER A CA 1
ATOM 1423 C C . SER A 1 178 ? -7.735 5.050 19.350 1.00 81.50 178 SER A C 1
ATOM 1425 O O . SER A 1 178 ? -8.382 6.099 19.346 1.00 81.50 178 SER A O 1
ATOM 1427 N N . GLU A 1 179 ? -7.615 4.292 18.258 1.00 78.44 179 GLU A N 1
ATOM 1428 C CA . GLU A 1 179 ? -8.240 4.601 16.965 1.00 78.44 179 GLU A CA 1
ATOM 1429 C C . GLU A 1 179 ? -9.772 4.660 17.068 1.00 78.44 179 GLU A C 1
ATOM 1431 O O . GLU A 1 179 ? -10.387 5.620 16.600 1.00 78.44 179 GLU A O 1
ATOM 1436 N N . CYS A 1 180 ? -10.405 3.706 17.769 1.00 76.75 180 CYS A N 1
ATOM 1437 C CA . CYS A 1 180 ? -11.856 3.724 17.999 1.00 76.75 180 CYS A CA 1
ATOM 1438 C C . CYS A 1 180 ? -12.333 5.005 18.700 1.00 76.75 180 CYS A C 1
ATOM 1440 O O . CYS A 1 180 ? -13.365 5.580 18.346 1.00 76.75 180 CYS A O 1
ATOM 1442 N N . ILE A 1 181 ? -11.588 5.446 19.714 1.00 80.69 181 ILE A N 1
ATOM 1443 C CA . ILE A 1 181 ? -11.868 6.666 20.476 1.00 80.69 181 ILE A CA 1
ATOM 1444 C C . ILE A 1 181 ? -11.612 7.921 19.635 1.00 80.69 181 ILE A C 1
ATOM 1446 O O . ILE A 1 181 ? -12.380 8.876 19.744 1.00 80.69 181 ILE A O 1
ATOM 1450 N N . THR A 1 182 ? -10.575 7.911 18.798 1.00 79.81 182 THR A N 1
ATOM 1451 C CA . THR A 1 182 ? -10.162 9.057 17.978 1.00 79.81 182 THR A CA 1
ATOM 1452 C C . THR A 1 182 ? -11.129 9.290 16.818 1.00 79.81 182 THR A C 1
ATOM 1454 O O . THR A 1 182 ? -11.636 10.398 16.665 1.00 79.81 182 THR A O 1
ATOM 1457 N N . ALA A 1 183 ? -11.468 8.248 16.053 1.00 75.06 183 ALA A N 1
ATOM 1458 C CA . ALA A 1 183 ? -12.338 8.364 14.882 1.00 75.06 183 ALA A CA 1
ATOM 1459 C C . ALA A 1 183 ? -13.816 8.623 15.235 1.00 75.06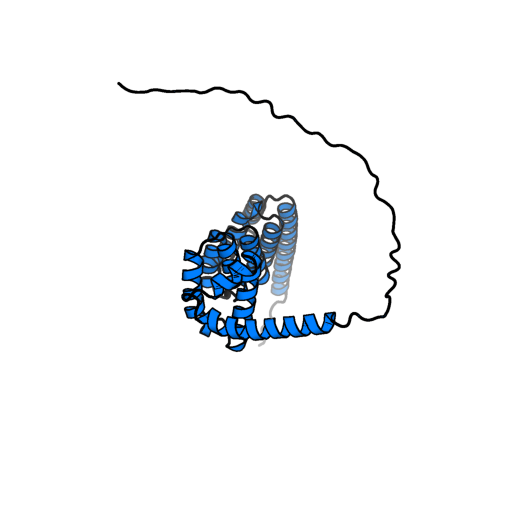 183 ALA A C 1
ATOM 1461 O O . ALA A 1 183 ? -14.491 9.383 14.545 1.00 75.06 183 ALA A O 1
ATOM 1462 N N . MET A 1 184 ? -14.339 8.011 16.307 1.00 78.94 184 MET A N 1
ATOM 1463 C CA . MET A 1 184 ? -15.761 8.142 16.681 1.00 78.94 184 MET A CA 1
ATOM 1464 C C . MET A 1 184 ? -16.025 9.135 17.823 1.00 78.94 184 MET A C 1
ATOM 1466 O O . MET A 1 184 ? -17.183 9.449 18.117 1.00 78.94 184 MET A O 1
ATOM 1470 N N . GLY A 1 185 ? -14.976 9.610 18.499 1.00 82.81 185 GLY A N 1
ATOM 1471 C CA . GLY A 1 185 ? -15.066 10.366 19.745 1.00 82.81 185 GLY A CA 1
ATOM 1472 C C . GLY A 1 185 ? -15.359 9.479 20.964 1.00 82.81 185 GLY A C 1
ATOM 1473 O O . GLY A 1 185 ? -16.094 8.491 20.892 1.00 82.81 185 GLY A O 1
ATOM 1474 N N . TRP A 1 186 ? -14.831 9.874 22.129 1.00 81.12 186 TRP A N 1
ATOM 1475 C CA . TRP A 1 186 ? -14.815 9.095 23.383 1.00 81.12 186 TRP A CA 1
ATOM 1476 C C . TRP A 1 186 ? -16.112 8.334 23.713 1.00 81.12 186 TRP A C 1
ATOM 1478 O O . TRP A 1 186 ? -16.076 7.138 23.999 1.00 81.12 186 TRP A O 1
ATOM 1488 N N . LYS A 1 187 ? -17.282 8.991 23.648 1.00 80.12 187 LYS A N 1
ATOM 1489 C CA . LYS A 1 187 ? -18.568 8.356 24.001 1.00 80.12 187 LYS A CA 1
ATOM 1490 C C . LYS A 1 187 ? -18.955 7.221 23.043 1.00 80.12 187 LYS A C 1
ATOM 1492 O O . LYS A 1 187 ? -19.390 6.172 23.514 1.00 80.12 187 LYS A O 1
ATOM 1497 N N . ARG A 1 188 ? -18.800 7.415 21.727 1.00 79.56 188 ARG A N 1
ATOM 1498 C CA . ARG A 1 188 ? -19.131 6.398 20.711 1.00 79.56 188 ARG A CA 1
ATOM 1499 C C . ARG A 1 188 ? -18.047 5.320 20.642 1.00 79.56 188 ARG A C 1
ATOM 1501 O O . ARG A 1 188 ? -18.395 4.146 20.647 1.00 79.56 188 ARG A O 1
ATOM 1508 N N . GLY A 1 189 ? -16.769 5.706 20.725 1.00 79.81 189 GLY A N 1
ATOM 1509 C CA . GLY A 1 189 ? -15.622 4.802 20.882 1.00 79.81 189 GLY A CA 1
ATOM 1510 C C . GLY A 1 189 ? -15.823 3.789 22.011 1.00 79.81 189 GLY A C 1
ATOM 1511 O O . GLY A 1 189 ? -15.818 2.580 21.786 1.00 79.81 189 GLY A O 1
ATOM 1512 N N . LEU A 1 190 ? -16.113 4.270 23.225 1.00 76.94 190 LEU A N 1
ATOM 1513 C CA . LEU A 1 190 ? -16.382 3.391 24.365 1.00 76.94 190 LEU A CA 1
ATOM 1514 C C . LEU A 1 190 ? -17.664 2.565 24.220 1.00 76.94 190 LEU A C 1
ATOM 1516 O O . LEU A 1 190 ? -17.704 1.446 24.727 1.00 76.94 190 LEU A O 1
ATOM 1520 N N . ALA A 1 191 ? -18.716 3.090 23.586 1.00 80.12 191 ALA A N 1
ATOM 1521 C CA . ALA A 1 191 ? -19.945 2.332 23.354 1.00 80.12 191 ALA A CA 1
ATOM 1522 C C . ALA A 1 191 ? -19.700 1.158 22.390 1.00 80.12 191 ALA A C 1
ATOM 1524 O O . ALA A 1 191 ? -20.081 0.029 22.698 1.00 80.12 191 ALA A O 1
ATOM 1525 N N . PHE A 1 192 ? -18.982 1.408 21.293 1.00 77.94 192 PHE A N 1
ATOM 1526 C CA . PHE A 1 192 ? -18.565 0.410 20.312 1.00 77.94 192 PHE A CA 1
ATOM 1527 C C . PHE A 1 192 ? -17.730 -0.705 20.961 1.00 77.94 192 PHE A C 1
ATOM 1529 O O . PHE A 1 192 ? -18.117 -1.874 20.926 1.00 77.94 192 PHE A O 1
ATOM 1536 N N . CYS A 1 193 ? -16.668 -0.354 21.698 1.00 72.31 193 CYS A N 1
ATOM 1537 C CA . CYS A 1 193 ? -15.839 -1.325 22.427 1.00 72.31 193 CYS A CA 1
ATOM 1538 C C . CYS A 1 193 ? -16.573 -2.041 23.589 1.00 72.31 193 CYS A C 1
ATOM 1540 O O . CYS A 1 193 ? -16.044 -2.993 24.168 1.00 72.31 193 CYS A O 1
ATOM 1542 N N . ARG A 1 194 ? -17.786 -1.598 23.956 1.00 74.88 194 ARG A N 1
ATOM 1543 C CA . ARG A 1 194 ? -18.667 -2.238 24.952 1.00 74.88 194 ARG A CA 1
ATOM 1544 C C . ARG A 1 194 ? -19.771 -3.104 24.335 1.00 74.88 194 ARG A C 1
ATOM 1546 O O . ARG A 1 194 ? -20.482 -3.765 25.102 1.00 74.88 194 ARG A O 1
ATOM 1553 N N . ASP A 1 195 ? -19.937 -3.165 23.016 1.00 77.19 195 ASP A N 1
ATOM 1554 C CA . ASP A 1 195 ? -20.880 -4.110 22.405 1.00 77.19 195 ASP A CA 1
ATOM 1555 C C . ASP A 1 195 ? -20.425 -5.566 22.694 1.00 77.19 195 ASP A C 1
ATOM 1557 O O . ASP A 1 195 ? -19.241 -5.886 22.832 1.00 77.19 195 ASP A O 1
ATOM 1561 N N . ARG A 1 196 ? -21.392 -6.464 22.926 1.00 63.81 196 ARG A N 1
ATOM 1562 C CA . ARG A 1 196 ? -21.167 -7.885 23.251 1.00 63.81 196 ARG A CA 1
ATOM 1563 C C . ARG A 1 196 ? -20.553 -8.696 22.106 1.00 63.81 196 ARG A C 1
ATOM 1565 O O . ARG A 1 196 ? -20.111 -9.814 22.377 1.00 63.81 196 ARG A O 1
ATOM 1572 N N . ARG A 1 197 ? -20.523 -8.162 20.883 1.00 67.06 197 ARG A N 1
ATOM 1573 C CA . ARG A 1 197 ? -19.855 -8.749 19.711 1.00 67.06 197 ARG A CA 1
ATOM 1574 C C . ARG A 1 197 ? -18.322 -8.698 19.845 1.00 67.06 197 ARG A C 1
ATOM 1576 O O . ARG A 1 197 ? -17.652 -9.690 19.578 1.00 67.06 197 ARG A O 1
ATOM 1583 N N . TRP A 1 198 ? -17.777 -7.630 20.426 1.00 66.94 198 TRP A N 1
ATOM 1584 C CA . TRP A 1 198 ? -16.334 -7.348 20.515 1.00 66.94 198 TRP A CA 1
ATOM 1585 C C . TRP A 1 198 ? -15.651 -7.922 21.769 1.00 66.94 198 TRP A C 1
ATOM 1587 O O . TRP A 1 198 ? -14.934 -7.218 22.477 1.00 66.94 198 TRP A O 1
ATOM 1597 N N . ARG A 1 199 ? -15.898 -9.194 22.120 1.00 63.84 199 ARG A N 1
ATOM 1598 C CA . ARG A 1 199 ? -15.488 -9.737 23.439 1.00 63.84 199 ARG A CA 1
ATOM 1599 C C . ARG A 1 199 ? -13.974 -9.795 23.678 1.00 63.84 199 ARG A C 1
ATOM 1601 O O . ARG A 1 199 ? -13.573 -9.572 24.818 1.00 63.84 199 ARG A O 1
ATOM 1608 N N . SER A 1 200 ? -13.166 -10.075 22.650 1.00 58.16 200 SER A N 1
ATOM 1609 C CA . SER A 1 200 ? -11.694 -10.110 22.756 1.00 58.16 200 SER A CA 1
ATOM 1610 C C . SER A 1 200 ? -11.153 -8.739 23.164 1.00 58.16 200 SER A C 1
ATOM 1612 O O . SER A 1 200 ? -10.535 -8.593 24.220 1.00 58.16 200 SER A O 1
ATOM 1614 N N . ILE A 1 201 ? -11.526 -7.718 22.389 1.00 59.41 201 ILE A N 1
ATOM 1615 C CA . ILE A 1 201 ? -11.281 -6.303 22.669 1.00 59.41 201 ILE A CA 1
ATOM 1616 C C . ILE A 1 201 ? -11.789 -5.959 24.071 1.00 59.41 201 ILE A C 1
ATOM 1618 O O . ILE A 1 201 ? -11.037 -5.435 24.880 1.00 59.41 201 ILE A O 1
ATOM 1622 N N . ARG A 1 202 ? -13.033 -6.307 24.419 1.00 61.41 202 ARG A N 1
ATOM 1623 C CA . ARG A 1 202 ? -13.670 -5.922 25.690 1.00 61.41 202 ARG A CA 1
ATOM 1624 C C . ARG A 1 202 ? -12.896 -6.348 26.941 1.00 61.41 202 ARG A C 1
ATOM 1626 O O . ARG A 1 202 ? -12.909 -5.600 27.918 1.00 61.41 202 ARG A O 1
ATOM 1633 N N . TYR A 1 203 ? -12.257 -7.521 26.946 1.00 58.31 203 TYR A N 1
ATOM 1634 C CA . TYR A 1 203 ? -11.482 -7.976 28.107 1.00 58.31 203 TYR A CA 1
ATOM 1635 C C . TYR A 1 203 ? -10.234 -7.103 28.303 1.00 58.31 203 TYR A C 1
ATOM 1637 O O . TYR A 1 203 ? -10.017 -6.581 29.396 1.00 58.31 203 TYR A O 1
ATOM 1645 N N . LYS A 1 204 ? -9.493 -6.841 27.219 1.00 61.50 204 LYS A N 1
ATOM 1646 C CA . LYS A 1 204 ? -8.297 -5.984 27.221 1.00 61.50 204 LYS A CA 1
ATOM 1647 C C . LYS A 1 204 ? -8.636 -4.502 27.415 1.00 61.50 204 LYS A C 1
ATOM 1649 O O . LYS A 1 204 ? -7.980 -3.822 28.193 1.00 61.50 204 LYS A O 1
ATOM 1654 N N . VAL A 1 205 ? -9.739 -4.022 26.838 1.00 58.72 205 VAL A N 1
ATOM 1655 C CA . VAL A 1 205 ? -10.304 -2.682 27.073 1.00 58.72 205 VAL A CA 1
ATOM 1656 C C . VAL A 1 205 ? -10.716 -2.500 28.530 1.00 58.72 205 VAL A C 1
ATOM 1658 O O . VAL A 1 205 ? -10.559 -1.408 29.059 1.00 58.72 205 VAL A O 1
ATOM 1661 N N . LYS A 1 206 ? -11.194 -3.536 29.232 1.00 62.53 206 LYS A N 1
ATOM 1662 C CA . LYS A 1 206 ? -11.460 -3.426 30.675 1.00 62.53 206 LYS A CA 1
ATOM 1663 C C . LYS A 1 206 ? -10.163 -3.162 31.451 1.00 62.53 206 LYS A C 1
ATOM 1665 O O . LYS A 1 206 ? -10.157 -2.273 32.298 1.00 62.53 206 LYS A O 1
ATOM 1670 N N . THR A 1 207 ? -9.076 -3.861 31.119 1.00 59.12 207 THR A N 1
ATOM 1671 C CA . THR A 1 207 ? -7.738 -3.635 31.694 1.00 59.12 207 THR A CA 1
ATOM 1672 C C . THR A 1 207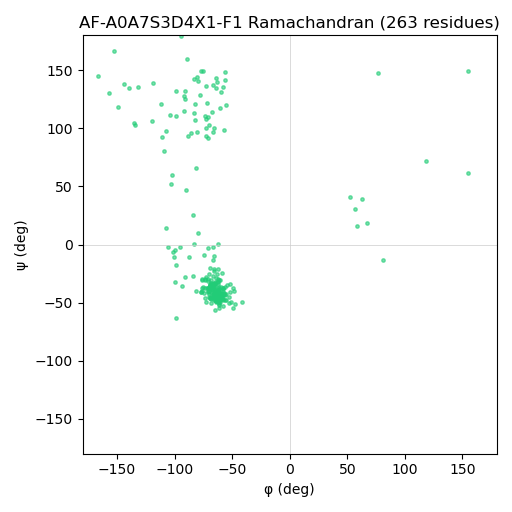 ? -7.194 -2.251 31.331 1.00 59.12 207 THR A C 1
ATOM 1674 O O . THR A 1 207 ? -6.815 -1.488 32.215 1.00 59.12 207 THR A O 1
ATOM 1677 N N . MET A 1 208 ? -7.250 -1.856 30.056 1.00 57.22 208 MET A N 1
ATOM 1678 C CA . MET A 1 208 ? -6.844 -0.520 29.616 1.00 57.22 208 MET A CA 1
ATOM 1679 C C . MET A 1 208 ? -7.661 0.599 30.241 1.00 57.22 208 MET A C 1
ATOM 1681 O O . MET A 1 208 ? -7.106 1.646 30.525 1.00 57.22 208 MET A O 1
ATOM 1685 N N . LEU A 1 209 ? -8.966 0.426 30.458 1.00 62.31 209 LEU A N 1
ATOM 1686 C CA . LEU A 1 209 ? -9.781 1.449 31.111 1.00 62.31 209 LEU A CA 1
ATOM 1687 C C . LEU A 1 209 ? -9.448 1.581 32.596 1.00 62.31 209 LEU A C 1
ATOM 1689 O O . LEU A 1 209 ? -9.628 2.666 33.137 1.00 62.31 209 LEU A O 1
ATOM 1693 N N . VAL A 1 210 ? -8.929 0.533 33.242 1.00 63.38 210 VAL A N 1
ATOM 1694 C CA . VAL A 1 210 ? -8.321 0.642 34.577 1.00 63.38 210 VAL A CA 1
ATOM 1695 C C . VAL A 1 210 ? -7.000 1.417 34.494 1.00 63.38 210 VAL A C 1
ATOM 1697 O O . VAL A 1 210 ? -6.818 2.362 35.255 1.00 63.38 210 VAL A O 1
ATOM 1700 N N . VAL A 1 211 ? -6.130 1.115 33.523 1.00 57.66 211 VAL A N 1
ATOM 1701 C CA . VAL A 1 211 ? -4.863 1.848 33.315 1.00 57.66 211 VAL A CA 1
ATOM 1702 C C . VAL A 1 211 ? -5.100 3.323 32.966 1.00 57.66 211 VAL A C 1
ATOM 1704 O O . VAL A 1 211 ? -4.536 4.193 33.614 1.00 57.66 211 VAL A O 1
ATOM 1707 N N . LEU A 1 212 ? -5.972 3.630 32.004 1.00 57.16 212 LEU A N 1
ATOM 1708 C CA . LEU A 1 212 ? -6.335 4.991 31.592 1.00 57.16 212 LEU A CA 1
ATOM 1709 C C . LEU A 1 212 ? -7.069 5.751 32.698 1.00 57.16 212 LEU A C 1
ATOM 1711 O O . LEU A 1 212 ? -6.889 6.959 32.822 1.00 57.16 212 LEU A O 1
ATOM 1715 N N . ARG A 1 213 ? -7.866 5.065 33.528 1.00 68.56 213 ARG A N 1
ATOM 1716 C CA . ARG A 1 213 ? -8.444 5.660 34.736 1.00 68.56 213 ARG A CA 1
ATOM 1717 C C . ARG A 1 213 ? -7.348 6.044 35.724 1.00 68.56 213 ARG A C 1
ATOM 1719 O O . ARG A 1 213 ? -7.349 7.182 36.171 1.00 68.56 213 ARG A O 1
ATOM 1726 N N . HIS A 1 214 ? -6.405 5.150 36.016 1.00 55.62 214 HIS A N 1
ATOM 1727 C CA . HIS A 1 214 ? -5.287 5.459 36.905 1.00 55.62 214 HIS A CA 1
ATOM 1728 C C . HIS A 1 214 ? -4.355 6.527 36.321 1.00 55.62 214 HIS A C 1
ATOM 1730 O O . HIS A 1 214 ? -3.929 7.407 37.054 1.00 55.62 214 HIS A O 1
ATOM 1736 N N . MET A 1 215 ? -4.108 6.545 35.008 1.00 48.97 215 MET A N 1
ATOM 1737 C CA . MET A 1 215 ? -3.397 7.644 34.346 1.00 48.97 215 MET A CA 1
ATOM 1738 C C . MET A 1 215 ? -4.174 8.960 34.444 1.00 48.97 215 MET A C 1
ATOM 1740 O O . MET A 1 215 ? -3.574 9.988 34.727 1.00 48.97 215 MET A O 1
ATOM 1744 N N . GLY A 1 216 ? -5.499 8.948 34.280 1.00 63.78 216 GLY A N 1
ATOM 1745 C CA . GLY A 1 216 ? -6.349 10.122 34.487 1.00 63.78 216 GLY A CA 1
ATOM 1746 C C . GLY A 1 216 ? -6.345 10.613 35.937 1.00 63.78 216 GLY A C 1
ATOM 1747 O O . GLY A 1 216 ? -6.282 11.815 36.172 1.00 63.78 216 GLY A O 1
ATOM 1748 N N . GLU A 1 217 ? -6.345 9.699 36.910 1.00 65.56 217 GLU A N 1
ATOM 1749 C CA . GLU A 1 217 ? -6.203 9.994 38.341 1.00 65.56 217 GLU A CA 1
ATOM 1750 C C . GLU A 1 217 ? -4.802 10.563 38.653 1.00 65.56 217 GLU A C 1
ATOM 1752 O O . GLU A 1 217 ? -4.705 11.572 39.346 1.00 65.56 217 GLU A O 1
ATOM 1757 N N . VAL A 1 218 ? -3.729 10.007 38.075 1.00 52.44 218 VAL A N 1
ATOM 1758 C CA . VAL A 1 218 ? -2.338 10.494 38.200 1.00 52.44 218 VAL A CA 1
ATOM 1759 C C . VAL A 1 218 ? -2.147 11.862 37.543 1.00 52.44 218 VAL A C 1
ATOM 1761 O O . VAL A 1 218 ? -1.541 12.742 38.146 1.00 52.44 218 VAL A O 1
ATOM 1764 N N . VAL A 1 219 ? -2.698 12.088 36.350 1.00 47.84 219 VAL A N 1
ATOM 1765 C CA . VAL A 1 219 ? -2.678 13.394 35.671 1.00 47.84 219 VAL A CA 1
ATOM 1766 C C . VAL A 1 219 ? -3.488 14.415 36.475 1.00 47.84 219 VAL A C 1
ATOM 1768 O O . VAL A 1 219 ? -2.999 15.509 36.741 1.00 47.84 219 VAL A O 1
ATOM 1771 N N . ALA A 1 220 ? -4.682 14.059 36.955 1.00 61.03 220 ALA A N 1
ATOM 1772 C CA . ALA A 1 220 ? -5.480 14.933 37.814 1.00 61.03 220 ALA A CA 1
ATOM 1773 C C . ALA A 1 220 ? -4.804 15.234 39.167 1.00 61.03 220 ALA A C 1
ATOM 1775 O O . ALA A 1 220 ? -5.037 16.300 39.729 1.00 61.03 220 ALA A O 1
ATOM 1776 N N . LEU A 1 221 ? -3.966 14.333 39.691 1.00 58.06 221 LEU A N 1
ATOM 1777 C CA . LEU A 1 221 ? -3.114 14.588 40.857 1.00 58.06 221 LEU A CA 1
ATOM 1778 C C . LEU A 1 221 ? -1.941 15.516 40.506 1.00 58.06 221 LEU A C 1
ATOM 1780 O O . LEU A 1 221 ? -1.724 16.499 41.207 1.00 58.06 221 LEU A O 1
ATOM 1784 N N . ALA A 1 222 ? -1.249 15.279 39.389 1.00 52.25 222 ALA A N 1
ATOM 1785 C CA . ALA A 1 222 ? -0.142 16.116 38.920 1.00 52.25 222 ALA A CA 1
ATOM 1786 C C . ALA A 1 222 ? -0.562 17.566 38.601 1.00 52.25 222 ALA A C 1
ATOM 1788 O O . ALA A 1 222 ? 0.237 18.484 38.761 1.00 52.25 222 ALA A O 1
ATOM 1789 N N . PHE A 1 223 ? -1.816 17.785 38.190 1.00 49.72 223 PHE A N 1
ATOM 1790 C CA . PHE A 1 223 ? -2.383 19.119 37.948 1.00 49.72 223 PHE A CA 1
ATOM 1791 C C . PHE A 1 223 ? -3.169 19.707 39.137 1.00 49.72 223 PHE A C 1
ATOM 1793 O O . PHE A 1 223 ? -3.625 20.847 39.044 1.00 49.72 223 PHE A O 1
ATOM 1800 N N . LYS A 1 224 ? -3.318 18.985 40.259 1.00 64.00 224 LYS A N 1
ATOM 1801 C CA . LYS A 1 224 ? -3.952 19.520 41.483 1.00 64.00 224 LYS A CA 1
ATOM 1802 C C . LYS A 1 224 ? -3.044 20.465 42.268 1.00 64.00 224 LYS A C 1
ATOM 1804 O O . LYS A 1 224 ? -3.557 21.394 42.883 1.00 64.00 224 LYS A O 1
ATOM 1809 N N . ASP A 1 225 ? -1.730 20.268 42.189 1.00 51.06 225 ASP A N 1
ATOM 1810 C CA . ASP A 1 225 ? -0.715 21.191 42.703 1.00 51.06 225 ASP A CA 1
ATOM 1811 C C . ASP A 1 225 ? 0.024 21.870 41.535 1.00 51.06 225 ASP A C 1
ATOM 1813 O O . ASP A 1 225 ? 1.129 21.456 41.169 1.00 51.06 225 ASP A O 1
ATOM 1817 N N . PRO A 1 226 ? -0.549 22.921 40.911 1.00 45.28 226 PRO A N 1
ATOM 1818 C CA . PRO A 1 226 ? 0.176 23.689 39.910 1.00 45.28 226 PRO A CA 1
ATOM 1819 C C . PRO A 1 226 ? 1.441 24.291 40.549 1.00 45.28 226 PRO A C 1
ATOM 1821 O O . PRO A 1 226 ? 1.359 24.903 41.623 1.00 45.28 226 PRO A O 1
ATOM 1824 N N . PRO A 1 227 ? 2.625 24.159 39.921 1.00 47.38 227 PRO A N 1
ATOM 1825 C CA . PRO A 1 227 ? 3.865 24.642 40.509 1.00 47.38 227 PRO A CA 1
ATOM 1826 C C . PRO A 1 227 ? 3.789 26.157 40.725 1.00 47.38 227 PRO A C 1
ATOM 1828 O O . PRO A 1 227 ? 3.724 26.931 39.775 1.00 47.38 227 PRO A O 1
ATOM 1831 N N . LYS A 1 228 ? 3.869 26.600 41.989 1.00 56.16 228 LYS A N 1
ATOM 1832 C CA . LYS A 1 228 ? 3.767 28.020 42.398 1.00 56.16 228 LYS A CA 1
ATOM 1833 C C . LYS A 1 228 ? 4.871 28.937 41.836 1.00 56.16 228 LYS A C 1
ATOM 1835 O O . LYS A 1 228 ? 4.884 30.133 42.124 1.00 56.16 228 LYS A O 1
ATOM 1840 N N . LYS A 1 229 ? 5.805 28.411 41.038 1.00 51.47 229 LYS A N 1
ATOM 1841 C CA . LYS A 1 229 ? 6.772 29.216 40.290 1.00 51.47 229 LYS A CA 1
ATOM 1842 C C . LYS A 1 229 ? 6.063 29.886 39.114 1.00 51.47 229 LYS A C 1
ATOM 1844 O O . LYS A 1 229 ? 5.739 29.231 38.129 1.00 51.47 229 LYS A O 1
ATOM 1849 N N . LYS A 1 230 ? 5.904 31.212 39.189 1.00 41.72 230 LYS A N 1
ATOM 1850 C CA . LYS A 1 230 ? 5.657 32.054 38.009 1.00 41.72 230 LYS A CA 1
ATOM 1851 C C . LYS A 1 230 ? 6.799 31.843 37.009 1.00 41.72 230 LYS A C 1
ATOM 1853 O O . LYS A 1 230 ? 7.862 32.437 37.159 1.00 41.72 230 LYS A O 1
ATOM 1858 N N . ILE A 1 231 ? 6.580 31.007 35.999 1.00 40.09 231 ILE A N 1
ATOM 1859 C CA . ILE A 1 231 ? 7.446 30.947 34.822 1.00 40.09 231 ILE A CA 1
ATOM 1860 C C . ILE A 1 231 ? 7.021 32.108 33.923 1.00 40.09 231 ILE A C 1
ATOM 1862 O O . ILE A 1 231 ? 6.025 32.028 33.206 1.00 40.09 231 ILE A O 1
ATOM 1866 N N . SER A 1 232 ? 7.742 33.223 34.014 1.00 42.94 232 SER A N 1
ATOM 1867 C CA . SER A 1 232 ? 7.581 34.349 33.097 1.00 42.94 232 SER A CA 1
ATOM 1868 C C . SER A 1 232 ? 8.171 33.975 31.738 1.00 42.94 232 SER A C 1
ATOM 1870 O O . SER A 1 232 ? 9.387 34.027 31.548 1.00 42.94 232 SER A O 1
ATOM 1872 N N . PHE A 1 233 ? 7.316 33.596 30.790 1.00 32.34 233 PHE A N 1
ATOM 1873 C CA . PHE A 1 233 ? 7.717 33.457 29.395 1.00 32.34 233 PHE A CA 1
ATOM 1874 C C . PHE A 1 233 ? 7.929 34.847 28.792 1.00 32.34 233 PHE A C 1
ATOM 1876 O O . PHE A 1 233 ? 6.968 35.571 28.536 1.00 32.34 233 PHE A O 1
ATOM 1883 N N . ASN A 1 234 ? 9.191 35.209 28.551 1.00 40.28 234 ASN A N 1
ATOM 1884 C CA . ASN A 1 234 ? 9.529 36.360 27.721 1.00 40.28 234 ASN A CA 1
ATOM 1885 C C . ASN A 1 234 ? 9.246 35.985 26.259 1.00 40.28 234 ASN A C 1
ATOM 1887 O O . ASN A 1 234 ? 10.068 35.361 25.591 1.00 40.28 234 ASN A O 1
ATOM 1891 N N . VAL A 1 235 ? 8.047 36.316 25.782 1.00 40.06 235 VAL A N 1
ATOM 1892 C CA . VAL A 1 235 ? 7.679 36.156 24.373 1.00 40.06 235 VAL A CA 1
ATOM 1893 C C . VAL A 1 235 ? 8.147 37.401 23.627 1.00 40.06 235 VAL A C 1
ATOM 1895 O O . VAL A 1 235 ? 7.453 38.416 23.602 1.00 40.06 235 VAL A O 1
ATOM 1898 N N . GLU A 1 236 ? 9.330 37.331 23.014 1.00 41.19 236 GLU A N 1
ATOM 1899 C CA . GLU A 1 236 ? 9.759 38.342 22.046 1.00 41.19 236 GLU A CA 1
ATOM 1900 C C . GLU A 1 236 ? 8.850 38.286 20.812 1.00 41.19 236 GLU A C 1
ATOM 1902 O O . GLU A 1 236 ? 8.989 37.435 19.930 1.00 41.19 236 GLU A O 1
ATOM 1907 N N . ALA A 1 237 ? 7.890 39.206 20.754 1.00 41.38 237 ALA A N 1
ATOM 1908 C CA . ALA A 1 237 ? 6.992 39.353 19.622 1.00 41.38 237 ALA A CA 1
ATOM 1909 C C . ALA A 1 237 ? 7.745 39.926 18.409 1.00 41.38 237 ALA A C 1
ATOM 1911 O O . ALA A 1 237 ? 7.812 41.141 18.218 1.00 41.38 237 ALA A O 1
ATOM 1912 N N . LYS A 1 238 ? 8.280 39.050 17.548 1.00 43.12 238 LYS A N 1
ATOM 1913 C CA . LYS A 1 238 ? 8.730 39.444 16.206 1.00 43.12 238 LYS A CA 1
ATOM 1914 C C . LYS A 1 238 ? 7.523 39.856 15.359 1.00 43.12 238 LYS A C 1
ATOM 1916 O O . LYS A 1 238 ? 6.832 39.022 14.782 1.00 43.12 238 LYS A O 1
ATOM 1921 N N . GLN A 1 239 ? 7.276 41.162 15.309 1.00 46.09 239 GLN A N 1
ATOM 1922 C CA . GLN A 1 239 ? 6.336 41.792 14.384 1.00 46.09 239 GLN A CA 1
ATOM 1923 C C . GLN A 1 239 ? 6.807 41.591 12.934 1.00 46.09 239 GLN A C 1
ATOM 1925 O O . GLN A 1 239 ? 7.997 41.743 12.660 1.00 46.09 239 GLN A O 1
ATOM 1930 N N . GLY A 1 240 ? 5.887 41.312 12.001 1.00 42.41 240 GLY A N 1
ATOM 1931 C CA . GLY A 1 240 ? 6.222 41.350 10.571 1.00 42.41 240 GLY A CA 1
ATOM 1932 C C . GLY A 1 240 ? 5.388 40.490 9.620 1.00 42.41 240 GLY A C 1
ATOM 1933 O O . GLY A 1 240 ? 5.963 39.662 8.923 1.00 42.41 240 GLY A O 1
ATOM 1934 N N . VAL A 1 241 ? 4.072 40.721 9.513 1.00 42.75 241 VAL A N 1
ATOM 1935 C CA . VAL A 1 241 ? 3.301 40.408 8.286 1.00 42.75 241 VAL A CA 1
ATOM 1936 C C . VAL A 1 241 ? 2.292 41.545 8.032 1.00 42.75 241 VAL A C 1
ATOM 1938 O O . VAL A 1 241 ? 1.653 41.971 8.996 1.00 42.75 241 VAL A O 1
ATOM 1941 N N . PRO A 1 242 ? 2.134 42.072 6.798 1.00 48.66 242 PRO A N 1
ATOM 1942 C CA . PRO A 1 242 ? 1.223 43.186 6.521 1.00 48.66 242 PRO A CA 1
ATOM 1943 C C . PRO A 1 242 ? -0.241 42.748 6.370 1.00 48.66 242 PRO A C 1
ATOM 1945 O O . PRO A 1 242 ? -0.540 41.719 5.768 1.00 48.66 242 PRO A O 1
ATOM 1948 N N . THR A 1 243 ? -1.159 43.596 6.834 1.00 45.41 243 THR A N 1
ATOM 1949 C CA . THR A 1 243 ? -2.609 43.450 6.639 1.00 45.41 243 THR A CA 1
ATOM 1950 C C . THR A 1 243 ? -3.065 44.190 5.379 1.00 45.41 243 THR A C 1
ATOM 1952 O O . THR A 1 243 ? -2.774 45.375 5.255 1.00 45.41 243 THR A O 1
ATOM 1955 N N . THR A 1 244 ? -3.783 43.510 4.475 1.00 48.34 244 THR A N 1
ATOM 1956 C CA . THR A 1 244 ? -4.653 43.955 3.340 1.00 48.34 244 THR A CA 1
ATOM 1957 C C . THR A 1 244 ? -4.661 42.793 2.325 1.00 48.34 244 THR A C 1
ATOM 1959 O O . THR A 1 244 ? -3.681 42.065 2.258 1.00 48.34 244 THR A O 1
ATOM 1962 N N . MET A 1 245 ? -5.660 42.461 1.504 1.00 35.03 245 MET A N 1
ATOM 1963 C CA . MET A 1 245 ? -7.050 42.872 1.220 1.00 35.03 245 MET A CA 1
ATOM 1964 C C . MET A 1 245 ? -7.752 41.596 0.656 1.00 35.03 245 MET A C 1
ATOM 1966 O O . MET A 1 245 ? -7.053 40.665 0.270 1.00 35.03 245 MET A O 1
ATOM 1970 N N . ARG A 1 246 ? -9.073 41.419 0.501 1.00 38.22 246 ARG A N 1
ATOM 1971 C CA . ARG A 1 246 ? -10.322 42.147 0.826 1.00 38.22 246 ARG A CA 1
ATOM 1972 C C . ARG A 1 246 ? -11.471 41.132 0.625 1.00 38.22 246 ARG A C 1
ATOM 1974 O O . ARG A 1 246 ? -11.380 40.313 -0.283 1.00 38.22 246 ARG A O 1
ATOM 1981 N N . ALA A 1 247 ? -12.541 41.159 1.425 1.00 45.06 247 ALA A N 1
ATOM 1982 C CA . ALA A 1 247 ? -13.659 40.221 1.244 1.00 45.06 247 ALA A CA 1
ATOM 1983 C C . ALA A 1 247 ? -14.514 40.565 0.009 1.00 45.06 247 ALA A C 1
ATOM 1985 O O . ALA A 1 247 ? -14.890 41.723 -0.175 1.00 45.06 247 ALA A O 1
ATOM 1986 N N . ALA A 1 248 ? -14.880 39.546 -0.772 1.00 42.31 248 ALA A N 1
ATOM 1987 C CA . ALA A 1 248 ? -15.946 39.606 -1.767 1.00 42.31 248 ALA A CA 1
ATOM 1988 C C . ALA A 1 248 ? -17.018 38.571 -1.391 1.00 42.31 248 ALA A C 1
ATOM 1990 O O . ALA A 1 248 ? -16.803 37.367 -1.520 1.00 42.31 248 ALA A O 1
ATOM 1991 N N . ARG A 1 249 ? -18.161 39.045 -0.883 1.00 39.69 249 ARG A N 1
ATOM 1992 C CA . ARG A 1 249 ? -19.398 38.258 -0.864 1.00 39.69 249 ARG A CA 1
ATOM 1993 C C . ARG A 1 249 ? -20.028 38.406 -2.247 1.00 39.69 249 ARG A C 1
ATOM 1995 O O . ARG A 1 249 ? -20.285 39.532 -2.654 1.00 39.69 249 ARG A O 1
ATOM 2002 N N . GLY A 1 250 ? -20.233 37.294 -2.946 1.00 46.25 250 GLY A N 1
ATOM 2003 C CA . GLY A 1 250 ? -21.137 37.236 -4.091 1.00 46.25 250 GLY A CA 1
ATOM 2004 C C . GLY A 1 250 ? -22.519 36.842 -3.590 1.00 46.25 250 GLY A C 1
ATOM 2005 O O . GLY A 1 250 ? -22.644 35.849 -2.872 1.00 46.25 250 GLY A O 1
ATOM 2006 N N . GLU A 1 251 ? -23.521 37.648 -3.912 1.00 42.81 251 GLU A N 1
ATOM 2007 C CA . GLU A 1 251 ? -24.924 37.366 -3.615 1.00 42.81 251 GLU A CA 1
ATOM 2008 C C . GLU A 1 251 ? -25.460 36.302 -4.584 1.00 42.81 251 GLU A C 1
ATOM 2010 O O . GLU A 1 251 ? -24.984 36.168 -5.713 1.00 42.81 251 GLU A O 1
ATOM 2015 N N . SER A 1 252 ? -26.412 35.499 -4.111 1.00 43.47 252 SER A N 1
ATOM 2016 C CA . SER A 1 252 ? -27.045 34.432 -4.883 1.00 43.47 252 SER A CA 1
ATOM 2017 C C . SER A 1 252 ? -28.494 34.805 -5.175 1.00 43.47 252 SER A C 1
ATOM 2019 O O . SER A 1 252 ? -29.377 34.508 -4.366 1.00 43.47 252 SER A O 1
ATOM 2021 N N . ASP A 1 253 ? -28.729 35.428 -6.324 1.00 49.53 253 ASP A N 1
ATOM 2022 C CA . ASP A 1 253 ? -3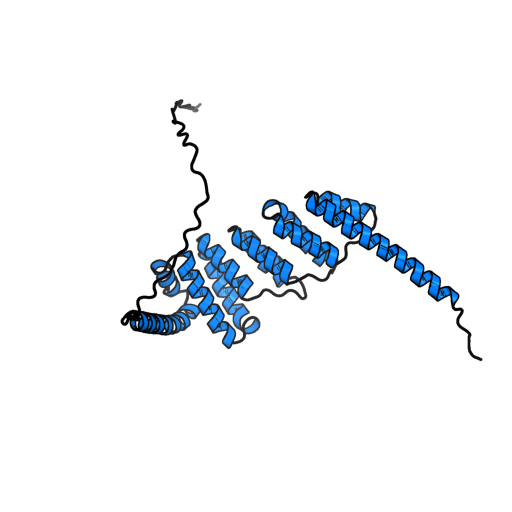0.076 35.553 -6.872 1.00 49.53 253 ASP A CA 1
ATOM 2023 C C . ASP A 1 253 ? -30.472 34.247 -7.565 1.00 49.53 253 ASP A C 1
ATOM 2025 O O . ASP A 1 253 ? -29.651 33.573 -8.194 1.00 49.53 253 ASP A O 1
ATOM 2029 N N . GLY A 1 254 ? -31.732 33.857 -7.392 1.00 47.72 254 GLY A N 1
ATOM 2030 C CA . GLY A 1 254 ? -32.273 32.617 -7.927 1.00 47.72 254 GLY A CA 1
ATOM 2031 C C . GLY A 1 254 ? -33.413 32.871 -8.898 1.00 47.72 254 GLY A C 1
ATOM 2032 O O . GLY A 1 254 ? -34.306 33.654 -8.607 1.00 47.72 254 GLY A O 1
ATOM 2033 N N . GLU A 1 255 ? -33.413 32.103 -9.980 1.00 45.72 255 GLU A N 1
ATOM 2034 C CA . GLU A 1 255 ? -34.538 31.775 -10.856 1.00 45.72 255 GLU A CA 1
ATOM 2035 C C . GLU A 1 255 ? -34.286 30.305 -11.275 1.00 45.72 255 GLU A C 1
ATOM 2037 O O . GLU A 1 255 ? -33.142 29.901 -11.474 1.00 45.72 255 GLU A O 1
ATOM 2042 N N . GLY A 1 256 ? -35.246 29.386 -11.346 1.00 44.38 256 GLY A N 1
ATOM 2043 C CA . GLY A 1 256 ? -36.688 29.560 -11.276 1.00 44.38 256 GLY A CA 1
ATOM 2044 C C . GLY A 1 256 ? -37.342 29.103 -12.572 1.00 44.38 256 GLY A C 1
ATOM 2045 O O . GLY A 1 256 ? -37.823 29.943 -13.311 1.00 44.38 256 GLY A O 1
ATOM 2046 N N . GLU A 1 257 ? -37.404 27.793 -12.842 1.00 49.09 257 GLU A N 1
ATOM 2047 C CA . GLU A 1 257 ? -38.361 27.259 -13.822 1.00 49.09 257 GLU A CA 1
ATOM 2048 C C . GLU A 1 257 ? -38.668 25.770 -13.591 1.00 49.09 257 GLU A C 1
ATOM 2050 O O . GLU A 1 257 ? -37.776 24.940 -13.409 1.00 49.09 257 GLU A O 1
ATOM 2055 N N . GLY A 1 258 ? -39.960 25.433 -13.554 1.00 48.91 258 GLY A N 1
ATOM 2056 C CA . GLY A 1 258 ? -40.452 24.076 -13.322 1.00 48.91 258 GLY A CA 1
ATOM 2057 C C . GLY A 1 258 ? -40.943 23.421 -14.609 1.00 48.91 258 GLY A C 1
ATOM 2058 O O . GLY A 1 258 ? -41.997 23.784 -15.126 1.00 48.91 258 GLY A O 1
ATOM 2059 N N . GLY A 1 259 ? -40.227 22.404 -15.091 1.00 51.19 259 GLY A N 1
ATOM 2060 C CA . GLY A 1 259 ? -40.644 21.587 -16.234 1.00 51.19 259 GLY A CA 1
ATOM 2061 C C . GLY A 1 259 ? -41.512 20.396 -15.820 1.00 51.19 259 GLY A C 1
ATOM 2062 O O . GLY A 1 259 ? -40.990 19.326 -15.513 1.00 51.19 259 GLY A O 1
ATOM 2063 N N . SER A 1 260 ? -42.837 20.555 -15.836 1.00 56.31 260 SER A N 1
ATOM 2064 C CA . SER A 1 260 ? -43.776 19.437 -15.662 1.00 56.31 260 SER A CA 1
ATOM 2065 C C . SER A 1 260 ? -44.000 18.714 -16.993 1.00 56.31 260 SER A C 1
ATOM 2067 O O . SER A 1 260 ? -44.606 19.276 -17.903 1.00 56.31 260 SER A O 1
ATOM 2069 N N . ILE A 1 261 ? -43.550 17.460 -17.110 1.00 60.06 261 ILE A N 1
ATOM 2070 C CA . ILE A 1 261 ? -43.881 16.589 -18.249 1.00 60.06 261 ILE A CA 1
ATOM 2071 C C . ILE A 1 261 ? -44.859 15.513 -17.779 1.00 60.06 261 ILE A C 1
ATOM 2073 O O . ILE A 1 261 ? -44.479 14.484 -17.219 1.00 60.06 261 ILE A O 1
ATOM 2077 N N . GLY A 1 262 ? -46.144 15.757 -18.029 1.00 52.00 262 GLY A N 1
ATOM 2078 C CA . GLY A 1 262 ? -47.171 14.724 -17.968 1.00 52.00 262 GLY A CA 1
ATOM 2079 C C . GLY A 1 262 ? -47.126 13.857 -19.227 1.00 52.00 262 GLY A C 1
ATOM 2080 O O . GLY A 1 262 ? -47.166 14.378 -20.336 1.00 52.00 262 GLY A O 1
ATOM 2081 N N . GLY A 1 263 ? -47.080 12.534 -19.060 1.00 49.28 263 GLY A N 1
ATOM 2082 C CA . GLY A 1 263 ? -47.149 11.578 -20.166 1.00 49.28 263 GLY A CA 1
ATOM 2083 C C . GLY A 1 263 ? -48.092 10.421 -19.851 1.00 49.28 263 GLY A C 1
ATOM 2084 O O . GLY A 1 263 ? -47.736 9.525 -19.086 1.00 49.28 263 GLY A O 1
ATOM 2085 N N . LYS A 1 264 ? -49.288 10.421 -20.452 1.00 57.56 264 LYS A N 1
ATOM 2086 C CA . LYS A 1 264 ? -50.189 9.259 -20.514 1.00 57.56 264 LYS A CA 1
ATOM 2087 C C . LYS A 1 264 ? -51.032 9.286 -21.793 1.00 57.56 264 LYS A C 1
ATOM 2089 O O . LYS A 1 264 ? -51.920 10.123 -21.884 1.00 57.56 264 LYS A O 1
ATOM 2094 N N . ARG A 1 265 ? -50.826 8.239 -22.606 1.00 54.78 265 ARG A N 1
ATOM 2095 C CA . ARG A 1 265 ? -51.614 7.787 -23.772 1.00 54.78 265 ARG A CA 1
ATOM 2096 C C . ARG A 1 265 ? -51.579 8.683 -25.006 1.00 54.78 265 ARG A C 1
ATOM 2098 O O . ARG A 1 265 ? 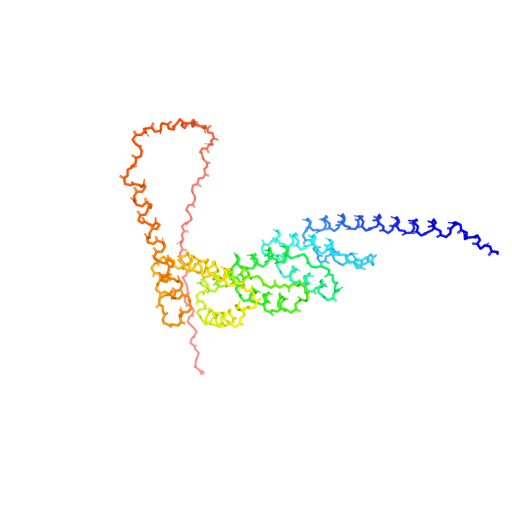-52.088 9.814 -24.932 1.00 54.78 265 ARG A O 1
#

Mean predicted aligned error: 13.88 Å

InterPro domains:
  IPR011990 Tetratricopeptide-like helical domain superfamily [G3DSA:1.25.40.10] (8-240)

Foldseek 3Di:
DDDDDDPPVVVVVVVVVVVVVVVVVVLLVVLLVCLVVVNNVVSVVVCVVVVHDDALVSLLSSLVSLLVVPDVSLVVNVVSLVVCQVVVHDHDQVSLVSSLLSCLVVLVLVVNVCSQPVPQVPRPPRHDALVSLLSSLLSCLLVVVVVVNLVSLVVCVVCVVPRPDPVRVLVSLVSSLVSLCVNPNPVRSVVVLPDPSNVVSVVSVVVVVVVVVVVVVVVCVVVVCDPPDPPDDPPPDPDDDDDDDDDDDDDDDDDDDDDDDDDDD

Solvent-accessible surface area (backbone atoms only — not comparable to full-atom values): 15958 Å² total; per-residue (Å²): 138,84,83,82,75,71,71,70,69,56,55,60,57,51,53,61,47,50,57,51,50,56,50,52,52,54,47,54,53,50,42,50,56,28,51,75,68,69,39,55,75,56,39,57,48,48,34,54,74,72,70,48,79,78,52,45,68,55,52,50,54,54,39,51,52,22,58,69,48,54,75,87,27,48,72,56,37,53,53,50,53,51,47,34,58,76,70,68,43,73,76,62,62,70,59,53,51,53,46,48,52,51,34,35,75,68,63,39,44,72,59,35,45,46,44,47,67,61,43,29,70,67,37,88,97,48,73,76,48,76,66,57,54,52,44,50,48,50,23,29,60,70,71,63,39,61,70,60,49,56,54,45,55,52,51,47,65,76,41,35,83,82,78,35,59,76,74,54,46,58,54,50,53,48,52,52,50,51,46,38,26,65,73,60,35,62,73,50,17,54,50,57,52,61,40,85,86,41,53,74,57,33,58,54,48,53,54,48,53,51,51,52,46,50,48,49,52,49,50,55,53,64,62,67,61,67,74,86,67,85,77,80,80,83,76,83,79,81,80,86,81,86,89,83,88,78,92,79,87,80,83,84,85,84,85,89,81,85,86,82,82,87,84,83,135

Nearest PDB structures (foldseek):
  5diz-assembly2_B  TM=5.678E-01  e=6.782E-03  Arabidopsis thaliana
  5diz-assembly1_A  TM=6.049E-01  e=1.522E-02  Arabidopsis thaliana
  7pub-assembly1_FO  TM=4.317E-01  e=8.840E-02  Trypanosoma brucei brucei
  6r6h-assembly1_D  TM=4.378E-01  e=8.663E-01  Homo sapiens
  6swy-assembly1_8  TM=1.508E-01  e=3.967E+00  Saccharomyces cerevisiae S288C

Secondary structure (DSSP, 8-state):
------THHHHHHHHHHHHHHHHHHHHHHHHHHHHHTT-HHHHHHHHHHTT----HHHHHHHHHHHHHTTTTTHHHHHHHHHHHHHTT----HHHHHHHHHHHHTTT-HHHHHHIIIIIITTSTT----HHHHHHHHHHHHHTT-HHHHHHHHHHHHHHHHHHS-HHHHHHHHHHHHHHHHHHH-HHHHHHHTTSTT-HHHHHHHHHHHHHHHHHHHHHHHHTTS-----------------------PPP--------------

pLDDT: mean 73.05, std 16.4, range [32.34, 94.69]

Sequence (265 aa):
MASEGSPTRSLFSTVSKLDRLKTTEKVNETLRKMVETSNFESAIREAAIMRITPNGETYDLLLKACIESFPAKLAVAWNLLRRMVDERREINRDRVEQLFHKFCAQGVGELAERFVFQFLVNTPGVQPTAMNFLSLFSVYLQEGKETKISIFDRAMREWEPALVGGEQQDLFCSLLLSECITAMGWKRGLAFCRDRRWRSIRYKVKTMLVVLRHMGEVVALAFKDPPKKKISFNVEAKQGVPTTMRAARGESDGEGEGGSIGGKR